Protein AF-V8NP46-F1 (afdb_monomer)

Radius of gyration: 20.95 Å; Cα contacts (8 Å, |Δi|>4): 229; chains: 1; bounding box: 63×36×50 Å

Organism: Ophiophagus hannah (NCBI:txid8665)

Solvent-accessible surface area (backbone atoms only — not comparable to full-atom values): 11701 Å² total; per-residue (Å²): 91,92,73,80,87,62,99,42,71,65,60,45,60,71,43,36,86,65,46,64,81,41,39,68,60,42,38,55,60,40,46,66,67,46,51,64,52,58,69,68,75,50,70,62,72,59,51,69,66,42,80,62,43,68,59,53,52,49,50,50,70,73,27,72,65,47,53,53,47,46,75,66,60,87,50,82,75,68,57,71,68,60,45,50,54,50,50,56,57,59,49,43,75,68,48,49,58,39,50,52,50,50,49,48,31,62,76,71,69,53,59,40,65,80,39,60,42,72,43,79,42,76,73,33,32,38,89,68,30,59,76,52,54,88,69,62,53,49,58,40,44,69,77,39,70,71,19,35,9,35,34,42,33,37,23,9,71,50,41,42,86,28,102,56,54,35,70,65,74,97,59,84,54,58,63,62,37,70,42,64,19,33,43,72,33,56,66,66,62,53,57,65,71,57,63,93,63,94,76,78,131

pLDDT: mean 83.26, std 13.28, range [41.34, 96.56]

Foldseek 3Di:
DPQDDDPDPVRVVVCCVVCVVCVVVVVVVCVVVVVVVVVVVDCVVVCVLDPPSVVVLVCVCVDPVVVVCQVPVVDHDDDPVVSSVVVSVVVCVQVVVLVVVLVVCVVVVVDQLVAEAEAEDAAAACVDAAPDDQCRSCSSCSSPVFGQAYEYEYEEQHHDDYPQEAADDLDGDHTSGYHYYYDHDHVVVVVVVNPPDDHDD

Structure (mmCIF, N/CA/C/O backbone):
data_AF-V8NP46-F1
#
_entry.id   AF-V8NP46-F1
#
loop_
_atom_site.group_PDB
_atom_site.id
_atom_site.type_symbol
_atom_site.label_atom_id
_atom_site.label_alt_id
_atom_site.label_comp_id
_atom_site.label_asym_id
_atom_site.label_entity_id
_atom_site.label_seq_id
_atom_site.pdbx_PDB_ins_code
_atom_site.Cartn_x
_atom_site.Cartn_y
_atom_site.Cartn_z
_atom_site.occupancy
_atom_site.B_iso_or_equiv
_atom_site.auth_seq_id
_atom_site.auth_comp_id
_atom_site.auth_asym_id
_atom_site.auth_atom_id
_atom_site.pdbx_PDB_model_num
ATOM 1 N N . CYS A 1 1 ? 25.848 10.478 -0.209 1.00 77.69 1 CYS A N 1
ATOM 2 C CA . CYS A 1 1 ? 24.734 9.678 0.345 1.00 77.69 1 CYS A CA 1
ATOM 3 C C . CYS A 1 1 ? 24.278 10.142 1.733 1.00 77.69 1 CYS A C 1
ATOM 5 O O . CYS A 1 1 ? 23.346 9.535 2.228 1.00 77.69 1 CYS A O 1
ATOM 7 N N . GLN A 1 2 ? 24.907 11.156 2.358 1.00 78.50 2 GLN A N 1
ATOM 8 C CA . GLN A 1 2 ? 24.559 11.657 3.706 1.00 78.50 2 GLN A CA 1
ATOM 9 C C . GLN A 1 2 ? 24.688 10.632 4.854 1.00 78.50 2 GLN A C 1
ATOM 11 O O . GLN A 1 2 ? 24.187 10.866 5.941 1.00 78.50 2 GLN A O 1
ATOM 16 N N . ASN A 1 3 ? 25.393 9.516 4.633 1.00 77.81 3 ASN A N 1
ATOM 17 C CA . ASN A 1 3 ? 25.529 8.428 5.613 1.00 77.81 3 ASN A CA 1
ATOM 18 C C . ASN A 1 3 ? 26.970 8.190 6.094 1.00 77.81 3 ASN A C 1
ATOM 20 O O . ASN A 1 3 ? 27.217 7.299 6.896 1.00 77.81 3 ASN A O 1
ATOM 24 N N . VAL A 1 4 ? 27.939 8.956 5.586 1.00 80.56 4 VAL A N 1
ATOM 25 C CA . VAL A 1 4 ? 29.348 8.892 5.998 1.00 80.56 4 VAL A CA 1
ATOM 26 C C . VAL A 1 4 ? 29.885 10.316 6.028 1.00 80.56 4 VAL A C 1
ATOM 28 O O . VAL A 1 4 ? 29.697 11.056 5.058 1.00 80.56 4 VAL A O 1
ATOM 31 N N . TYR A 1 5 ? 30.533 10.687 7.130 1.00 83.94 5 TYR A N 1
ATOM 32 C CA . TYR A 1 5 ? 31.034 12.035 7.386 1.00 83.94 5 TYR A CA 1
ATOM 33 C C . TYR A 1 5 ? 32.560 12.030 7.415 1.00 83.94 5 TYR A C 1
ATOM 35 O O . TYR A 1 5 ? 33.179 11.078 7.887 1.00 83.94 5 TYR A O 1
ATOM 43 N N . TYR A 1 6 ? 33.157 13.100 6.903 1.00 87.94 6 TYR A N 1
ATOM 44 C CA . TYR A 1 6 ? 34.603 13.278 6.834 1.00 87.94 6 TYR A CA 1
ATOM 45 C C . TYR A 1 6 ? 34.958 14.637 7.421 1.00 87.94 6 TYR A C 1
ATOM 47 O O . TYR A 1 6 ? 34.188 15.586 7.290 1.00 87.94 6 TYR A O 1
ATOM 55 N N . CYS A 1 7 ? 36.135 14.741 8.032 1.00 83.69 7 CYS A N 1
ATOM 56 C CA . CYS A 1 7 ? 36.636 16.007 8.561 1.00 83.69 7 CYS A CA 1
ATOM 57 C C . CYS A 1 7 ? 36.983 17.025 7.458 1.00 83.69 7 CYS A C 1
ATOM 59 O O . CYS A 1 7 ? 37.003 18.221 7.727 1.00 83.69 7 CYS A O 1
ATOM 61 N N . SER A 1 8 ? 37.239 16.573 6.223 1.00 89.00 8 SER A N 1
ATOM 62 C CA . SER A 1 8 ? 37.522 17.432 5.068 1.00 89.00 8 SER A CA 1
ATOM 63 C C . SER A 1 8 ? 37.192 16.749 3.734 1.00 89.00 8 SER A C 1
ATOM 65 O O . SER A 1 8 ? 36.997 15.529 3.658 1.00 89.00 8 SER A O 1
ATOM 67 N N . SER A 1 9 ? 37.182 17.536 2.653 1.00 87.81 9 SER A N 1
ATOM 68 C CA . SER A 1 9 ? 37.030 17.035 1.280 1.00 87.81 9 SER A CA 1
ATOM 69 C C . SER A 1 9 ? 38.176 16.121 0.844 1.00 87.81 9 SER A C 1
ATOM 71 O O . SER A 1 9 ? 37.969 15.221 0.028 1.00 87.81 9 SER A O 1
ATOM 73 N N . ASP A 1 10 ? 39.375 16.316 1.389 1.00 93.88 10 ASP A N 1
ATOM 74 C CA . ASP A 1 10 ? 40.537 15.498 1.040 1.00 93.88 10 ASP A CA 1
ATOM 75 C C . ASP A 1 10 ? 40.404 14.093 1.631 1.00 93.88 10 ASP A C 1
ATOM 77 O O . ASP A 1 10 ? 40.576 13.102 0.917 1.00 93.88 10 ASP A O 1
ATOM 81 N N . CYS A 1 11 ? 39.952 13.986 2.885 1.00 86.25 11 CYS A N 1
ATOM 82 C CA . CYS A 1 11 ? 39.620 12.700 3.502 1.00 86.25 11 CYS A CA 1
ATOM 83 C C . CYS A 1 11 ? 38.462 11.989 2.781 1.00 86.25 11 CYS A C 1
ATOM 85 O O . CYS A 1 11 ? 38.493 10.767 2.616 1.00 86.25 11 CYS A O 1
ATOM 87 N N . GLN A 1 12 ? 37.472 12.739 2.286 1.00 93.06 12 GLN A N 1
ATOM 88 C CA . GLN A 1 12 ? 36.385 12.184 1.477 1.00 93.06 12 GLN A CA 1
ATOM 89 C C . GLN A 1 12 ? 36.893 11.594 0.152 1.00 93.06 12 GLN A C 1
ATOM 91 O O . GLN A 1 12 ? 36.513 10.479 -0.215 1.00 93.06 12 GLN A O 1
ATOM 96 N N . ARG A 1 13 ? 37.749 12.324 -0.577 1.00 95.31 13 ARG A N 1
ATOM 97 C CA . ARG A 1 13 ? 38.327 11.866 -1.853 1.00 95.31 13 ARG A CA 1
ATOM 98 C C . ARG A 1 13 ? 39.210 10.640 -1.658 1.00 95.31 13 ARG A C 1
ATOM 100 O O . ARG A 1 13 ? 39.10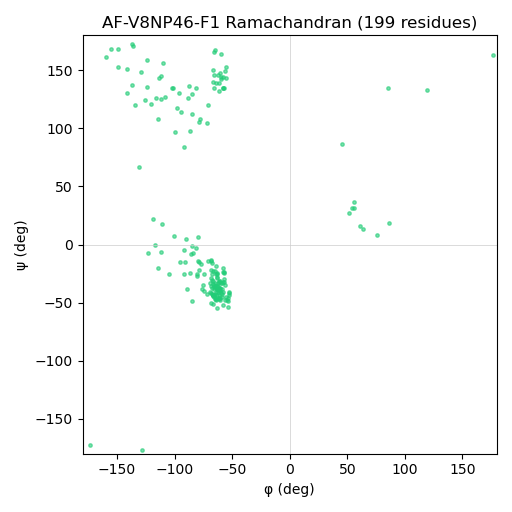8 9.699 -2.441 1.00 95.31 13 ARG A O 1
ATOM 107 N N . LEU A 1 14 ? 40.006 10.618 -0.589 1.00 95.25 14 LEU A N 1
ATOM 108 C CA . LEU A 1 14 ? 40.857 9.481 -0.245 1.00 95.25 14 LEU A CA 1
ATOM 109 C C . LEU A 1 14 ? 40.036 8.206 0.018 1.00 95.25 14 LEU A C 1
ATOM 111 O O . LEU A 1 14 ? 40.418 7.123 -0.419 1.00 95.25 14 L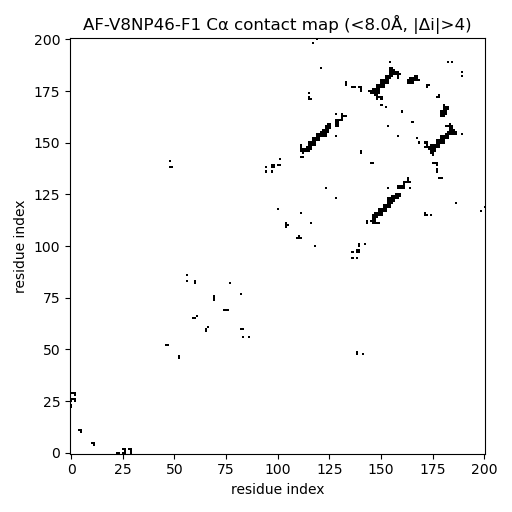EU A O 1
ATOM 115 N N . ASN A 1 15 ? 38.874 8.324 0.671 1.00 94.31 15 ASN A N 1
ATOM 116 C CA . ASN A 1 15 ? 37.996 7.181 0.945 1.00 94.31 15 ASN A CA 1
ATOM 117 C C . ASN A 1 15 ? 37.151 6.735 -0.271 1.00 94.31 15 ASN A C 1
ATOM 119 O O . ASN A 1 15 ? 36.603 5.628 -0.282 1.00 94.31 15 ASN A O 1
ATOM 123 N N . TRP A 1 16 ? 37.051 7.559 -1.321 1.00 94.81 16 TRP A N 1
ATOM 124 C CA . TRP A 1 16 ? 36.144 7.338 -2.453 1.00 94.81 16 TRP A CA 1
ATOM 125 C C . TRP A 1 16 ? 36.243 5.956 -3.129 1.00 94.81 16 TRP A C 1
ATOM 127 O O . TRP A 1 16 ? 35.187 5.378 -3.410 1.00 94.81 16 TRP A O 1
ATOM 137 N N . PRO A 1 17 ? 37.433 5.363 -3.370 1.00 96.56 17 PRO A N 1
ATOM 138 C CA . PRO A 1 17 ? 37.539 4.041 -3.995 1.00 96.56 17 PRO A CA 1
ATOM 139 C C . PRO A 1 17 ? 36.797 2.933 -3.234 1.00 96.56 17 PRO A C 1
ATOM 141 O O . PRO A 1 17 ? 36.259 2.013 -3.858 1.00 96.56 17 PRO A O 1
ATOM 144 N N . SER A 1 18 ? 36.730 3.052 -1.907 1.00 93.25 18 SER A N 1
ATOM 145 C CA . SER A 1 18 ? 35.995 2.147 -1.024 1.00 93.25 18 SER A CA 1
ATOM 146 C C . SER A 1 18 ? 34.527 2.558 -0.916 1.00 93.25 18 SER A C 1
ATOM 148 O O . SER A 1 18 ? 33.640 1.731 -1.131 1.00 93.25 18 SER A O 1
ATOM 150 N N . HIS A 1 19 ? 34.254 3.844 -0.672 1.00 92.00 19 HIS A N 1
ATOM 151 C CA . HIS A 1 19 ? 32.893 4.348 -0.480 1.00 92.00 19 HIS A CA 1
ATOM 152 C C . HIS A 1 19 ? 31.995 4.161 -1.710 1.00 92.00 19 HIS A C 1
ATOM 154 O O . HIS A 1 19 ? 30.825 3.805 -1.569 1.00 92.00 19 HIS A O 1
ATOM 160 N N . LYS A 1 20 ? 32.514 4.355 -2.931 1.00 94.06 20 LYS A N 1
ATOM 161 C CA . LYS A 1 20 ? 31.715 4.299 -4.170 1.00 94.06 20 LYS A CA 1
ATOM 162 C C . LYS A 1 20 ? 30.983 2.969 -4.368 1.00 94.06 20 LYS A C 1
ATOM 164 O O . LYS A 1 20 ? 29.894 2.960 -4.937 1.00 94.06 20 LYS A O 1
ATOM 169 N N . LYS A 1 21 ? 31.545 1.869 -3.847 1.00 94.38 21 LYS A N 1
ATOM 170 C CA . LYS A 1 21 ? 30.956 0.519 -3.894 1.00 94.38 21 LYS A CA 1
ATOM 171 C C . LYS A 1 21 ? 29.632 0.435 -3.127 1.00 94.38 21 LYS A C 1
ATOM 173 O O . LYS A 1 21 ? 28.769 -0.366 -3.473 1.00 94.38 21 LYS A O 1
ATOM 178 N N . PHE A 1 22 ? 29.462 1.281 -2.110 1.00 87.56 22 PHE A N 1
ATOM 179 C CA . 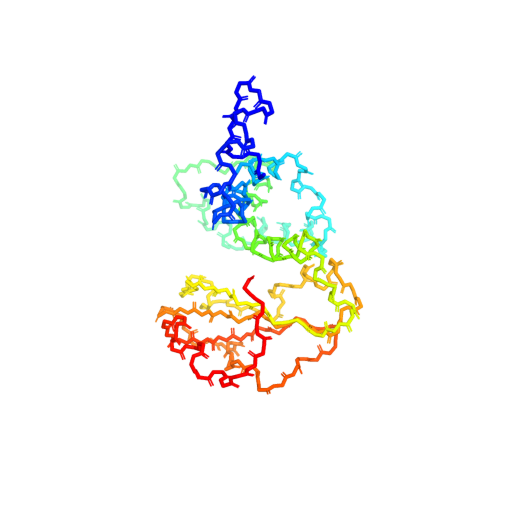PHE A 1 22 ? 28.316 1.255 -1.204 1.00 87.56 22 PHE A CA 1
ATOM 180 C C . PHE A 1 22 ? 27.548 2.578 -1.158 1.00 87.56 22 PHE A C 1
ATOM 182 O O . PHE A 1 22 ? 26.469 2.607 -0.591 1.00 87.56 22 PHE A O 1
ATOM 189 N N . CYS A 1 23 ? 28.025 3.659 -1.787 1.00 87.81 23 CYS A N 1
ATOM 190 C CA . CYS A 1 23 ? 27.378 4.977 -1.757 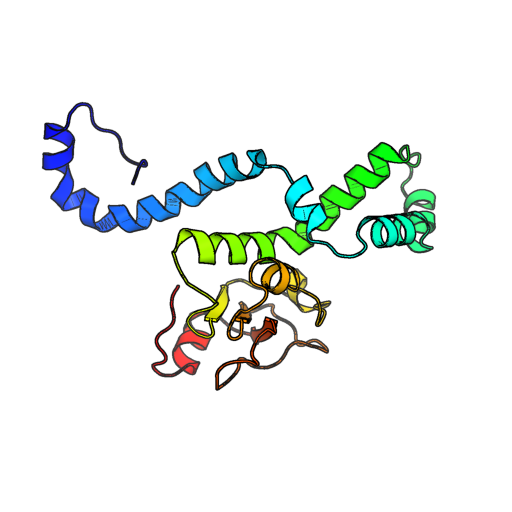1.00 87.81 23 CYS A CA 1
ATOM 191 C C . CYS A 1 23 ? 25.899 4.922 -2.176 1.00 87.81 23 CYS A C 1
ATOM 193 O O . CYS A 1 23 ? 25.058 5.539 -1.527 1.00 87.81 23 CYS A O 1
ATOM 195 N N . LYS A 1 24 ? 25.568 4.137 -3.214 1.00 80.81 24 LYS A N 1
ATOM 196 C CA . LYS A 1 24 ? 24.177 3.916 -3.642 1.00 80.81 24 LYS A CA 1
ATOM 197 C C . LYS A 1 24 ? 23.370 3.114 -2.613 1.00 80.81 24 LYS A C 1
ATOM 199 O O . LYS A 1 24 ? 22.257 3.509 -2.302 1.00 80.81 24 LYS A O 1
ATOM 204 N N . LYS A 1 25 ? 23.948 2.058 -2.030 1.00 80.94 25 LYS A N 1
ATOM 205 C CA . LYS A 1 25 ? 23.298 1.234 -0.991 1.00 80.94 25 LYS A CA 1
ATOM 206 C C . LYS A 1 25 ? 23.057 2.023 0.299 1.00 80.94 25 LYS A C 1
ATOM 208 O O . LYS A 1 25 ? 21.971 1.999 0.851 1.00 80.94 25 LYS A O 1
ATOM 213 N N . LEU A 1 26 ? 24.042 2.803 0.732 1.00 74.62 26 LEU A N 1
ATOM 214 C CA . LEU A 1 26 ? 23.939 3.689 1.890 1.00 74.62 26 LEU A CA 1
ATOM 215 C C . LEU A 1 26 ? 22.970 4.849 1.645 1.00 74.62 26 LEU A C 1
ATOM 217 O O . LEU A 1 26 ? 22.326 5.304 2.575 1.00 74.62 26 LEU A O 1
ATOM 221 N N . LYS A 1 27 ? 22.824 5.320 0.398 1.00 70.69 27 LYS A N 1
ATOM 222 C CA . LYS A 1 27 ? 21.775 6.290 0.047 1.00 70.69 27 LYS A CA 1
ATOM 223 C C . LYS A 1 27 ? 20.374 5.702 0.275 1.00 70.69 27 LYS A C 1
ATOM 225 O O . LYS A 1 27 ? 19.492 6.452 0.663 1.00 70.69 27 LYS A O 1
ATOM 230 N N . LEU A 1 28 ? 20.197 4.394 0.079 1.00 62.53 28 LEU A N 1
ATOM 231 C CA . LEU A 1 28 ? 18.952 3.690 0.400 1.00 62.53 28 LEU A CA 1
ATOM 232 C C . LEU A 1 28 ? 18.794 3.476 1.913 1.00 62.53 28 LEU A C 1
ATOM 234 O O . LEU A 1 28 ? 17.700 3.637 2.419 1.00 62.53 28 LEU A O 1
ATOM 238 N N . ALA A 1 29 ? 19.872 3.235 2.666 1.00 59.88 29 ALA A N 1
ATOM 239 C CA . ALA A 1 29 ? 19.815 3.203 4.138 1.00 59.88 29 ALA A CA 1
ATOM 240 C C . ALA A 1 29 ? 19.434 4.565 4.768 1.00 59.88 29 ALA A C 1
ATOM 242 O O . ALA A 1 29 ? 18.989 4.626 5.908 1.00 59.88 29 ALA A O 1
ATOM 243 N N . ALA A 1 30 ? 19.567 5.668 4.018 1.00 56.62 30 ALA A N 1
ATOM 244 C CA . ALA A 1 30 ? 19.048 6.979 4.412 1.00 56.62 30 ALA A CA 1
ATOM 245 C C . ALA A 1 30 ? 17.508 7.050 4.411 1.00 56.62 30 ALA A C 1
ATOM 247 O O . ALA A 1 30 ? 16.967 8.024 4.932 1.00 56.62 30 ALA A O 1
ATOM 248 N N . LEU A 1 31 ? 16.817 6.063 3.819 1.00 53.62 31 LEU A N 1
ATOM 249 C CA . LEU A 1 31 ? 15.357 5.976 3.827 1.00 53.62 31 LEU A CA 1
ATOM 250 C C . LEU A 1 31 ? 14.819 5.867 5.254 1.00 53.62 31 LEU A C 1
ATOM 252 O O . LEU A 1 31 ? 13.857 6.556 5.547 1.00 53.62 31 LEU A O 1
ATOM 256 N N . ASP A 1 32 ? 15.480 5.141 6.162 1.00 51.84 32 ASP A N 1
ATOM 257 C CA . ASP A 1 32 ? 15.030 5.037 7.562 1.00 51.84 32 ASP A CA 1
ATOM 258 C C . ASP A 1 32 ? 15.055 6.400 8.281 1.00 51.84 32 ASP A C 1
ATOM 260 O O . ASP A 1 32 ? 14.128 6.744 9.009 1.00 51.84 32 ASP A O 1
ATOM 264 N N . ARG A 1 33 ? 16.073 7.233 8.016 1.00 51.38 33 ARG A N 1
ATOM 265 C CA . ARG A 1 33 ? 16.195 8.584 8.609 1.00 51.38 33 ARG A CA 1
ATOM 266 C C . ARG A 1 33 ? 15.307 9.634 7.933 1.00 51.38 33 ARG A C 1
ATOM 268 O O . ARG A 1 33 ? 15.034 10.676 8.519 1.00 51.38 33 ARG A O 1
ATOM 275 N N . LEU A 1 34 ? 14.887 9.399 6.690 1.00 49.66 34 LEU A N 1
ATOM 276 C CA . LEU A 1 34 ? 13.960 10.274 5.958 1.00 49.66 34 LEU A CA 1
ATOM 277 C C . LEU A 1 34 ? 12.498 9.848 6.139 1.00 49.66 34 LEU A C 1
ATOM 279 O O . LEU A 1 34 ? 11.622 10.705 6.092 1.00 49.66 34 LEU A O 1
ATOM 283 N N . ALA A 1 35 ? 12.232 8.574 6.430 1.00 52.59 35 ALA A N 1
ATOM 284 C CA . ALA A 1 35 ? 10.957 8.106 6.964 1.00 52.59 35 ALA A CA 1
ATOM 285 C C . ALA A 1 35 ? 10.664 8.783 8.314 1.00 52.59 35 ALA A C 1
ATOM 287 O O . ALA A 1 35 ? 9.544 9.231 8.541 1.00 52.59 35 ALA A O 1
ATOM 288 N N . GLU A 1 36 ? 11.695 8.991 9.143 1.00 46.72 36 GLU A N 1
ATOM 289 C CA . GLU A 1 36 ? 11.642 9.854 10.337 1.00 46.72 36 GLU A CA 1
ATOM 290 C C . GLU A 1 36 ? 11.203 11.301 10.017 1.00 46.72 36 GLU A C 1
ATOM 292 O O . GLU A 1 36 ? 10.481 11.912 10.800 1.00 46.72 36 GLU A O 1
ATOM 297 N N . TRP A 1 37 ? 11.576 11.846 8.850 1.00 43.00 37 TRP A N 1
ATOM 298 C CA . TRP A 1 37 ? 11.141 13.174 8.387 1.00 43.00 37 TRP A CA 1
ATOM 299 C C . TRP A 1 37 ? 9.730 13.162 7.761 1.00 43.00 37 TRP A C 1
ATOM 301 O O . TRP A 1 37 ? 9.031 14.167 7.808 1.00 43.00 37 TRP A O 1
ATOM 311 N N . LEU A 1 38 ? 9.265 12.028 7.224 1.00 43.91 38 LEU A N 1
ATOM 312 C CA . LEU A 1 38 ? 7.924 11.858 6.634 1.00 43.91 38 LEU A CA 1
ATOM 313 C C . LEU A 1 38 ? 6.802 11.699 7.670 1.00 43.91 38 LEU A C 1
ATOM 315 O O . LEU A 1 38 ? 5.648 11.979 7.360 1.00 43.91 38 LEU A O 1
ATOM 319 N N . VAL A 1 39 ? 7.133 11.382 8.925 1.00 48.78 39 VAL A N 1
ATOM 320 C CA . VAL A 1 39 ? 6.223 11.609 10.066 1.00 48.78 39 VAL A CA 1
ATOM 321 C C . VAL A 1 39 ? 5.837 13.100 10.177 1.00 48.78 39 VAL A C 1
ATOM 323 O O . VAL A 1 39 ? 4.811 13.435 10.763 1.00 48.78 39 VAL A O 1
ATOM 326 N N . PHE A 1 40 ? 6.622 14.010 9.585 1.00 41.53 40 PHE A N 1
ATOM 327 C CA . PHE A 1 40 ? 6.529 15.451 9.808 1.00 41.53 40 PHE A CA 1
ATOM 328 C C . PHE A 1 40 ? 5.684 16.231 8.777 1.00 41.53 40 PHE A C 1
ATOM 330 O O . PHE A 1 40 ? 5.300 17.359 9.074 1.00 41.53 40 PHE A O 1
ATOM 337 N N . THR A 1 41 ? 5.341 15.673 7.601 1.00 50.06 41 THR A N 1
ATOM 338 C CA . THR A 1 41 ? 4.454 16.351 6.617 1.00 50.06 41 THR A CA 1
ATOM 339 C C . THR A 1 41 ? 2.955 16.146 6.878 1.00 50.06 41 THR A C 1
ATOM 341 O O . THR A 1 41 ? 2.139 16.730 6.181 1.00 50.06 41 THR A O 1
ATOM 344 N N . GLY A 1 42 ? 2.592 15.385 7.917 1.00 65.06 42 GLY A N 1
ATOM 345 C CA . GLY A 1 42 ? 1.227 15.281 8.443 1.00 65.06 42 GLY A CA 1
ATOM 346 C C . GLY A 1 42 ? 0.342 14.258 7.725 1.00 65.06 42 GLY A C 1
ATOM 347 O O . GLY A 1 42 ? 0.272 14.203 6.504 1.00 65.06 42 GLY A O 1
ATOM 348 N N . TRP A 1 43 ? -0.380 13.448 8.501 1.00 71.38 43 TRP A N 1
ATOM 349 C CA . TRP A 1 43 ? -1.371 12.486 7.996 1.00 71.38 43 TRP A CA 1
ATOM 350 C C . TRP A 1 43 ? -2.603 13.151 7.359 1.00 71.38 43 TRP A C 1
ATOM 352 O O . TRP A 1 43 ? -3.344 12.497 6.634 1.00 71.38 43 TRP A O 1
ATOM 362 N N . GLU A 1 44 ? -2.813 14.446 7.599 1.00 76.88 44 GLU A N 1
ATOM 363 C CA . GLU A 1 44 ? -4.004 15.180 7.158 1.00 76.88 44 GLU A CA 1
ATOM 364 C C . GLU A 1 44 ? -4.096 15.324 5.632 1.00 76.88 44 GLU A C 1
ATOM 366 O O . GLU A 1 44 ? -5.148 15.038 5.065 1.00 76.88 44 GLU A O 1
ATOM 371 N N . ASP A 1 45 ? -3.000 15.645 4.938 1.00 73.12 45 ASP A N 1
ATOM 372 C CA . ASP A 1 45 ? -3.000 15.708 3.466 1.00 73.12 45 ASP A CA 1
ATOM 373 C C . ASP A 1 45 ? -3.338 14.344 2.837 1.00 73.12 45 ASP A C 1
ATOM 375 O O . ASP A 1 45 ? -3.998 14.260 1.801 1.00 73.12 45 ASP A O 1
ATOM 379 N N . TRP A 1 46 ? -2.940 13.254 3.499 1.00 72.69 46 TRP A N 1
ATOM 380 C CA . TRP A 1 46 ? -3.241 11.890 3.065 1.00 72.69 46 TRP A CA 1
ATOM 381 C C . TRP A 1 46 ? -4.698 11.519 3.323 1.00 72.69 46 TRP A C 1
ATOM 383 O O . TRP A 1 46 ? -5.342 10.902 2.473 1.00 72.69 46 TRP A O 1
ATOM 393 N N . PHE A 1 47 ? -5.240 11.931 4.468 1.00 76.06 47 PHE A N 1
ATOM 394 C CA . PHE A 1 47 ? -6.657 11.785 4.771 1.00 76.06 47 PHE A CA 1
ATOM 395 C C . PHE A 1 47 ? -7.542 12.517 3.756 1.00 76.06 47 PHE A C 1
ATOM 397 O O . PHE A 1 47 ? -8.596 11.996 3.402 1.00 76.06 47 PHE A O 1
ATOM 404 N N . LEU A 1 48 ? -7.096 13.644 3.195 1.00 75.31 48 LEU A N 1
ATOM 405 C CA . LEU A 1 48 ? -7.833 14.352 2.141 1.00 75.31 48 LEU A CA 1
ATOM 406 C C . LEU A 1 48 ? -7.938 13.578 0.817 1.00 75.31 48 LEU A C 1
ATOM 408 O O . LEU A 1 48 ? -8.859 13.834 0.045 1.00 75.31 48 LEU A O 1
ATOM 412 N N . MET A 1 49 ? -7.045 12.622 0.546 1.00 73.62 49 MET A N 1
ATOM 413 C CA . MET A 1 49 ? -7.158 11.764 -0.643 1.00 73.62 49 MET A CA 1
ATOM 414 C C . MET A 1 49 ? -8.170 10.626 -0.466 1.00 73.62 49 MET A C 1
ATOM 416 O O . MET A 1 49 ? -8.556 9.985 -1.443 1.00 73.62 49 MET A O 1
ATOM 420 N N . GLN A 1 50 ? -8.598 10.354 0.769 1.00 77.31 50 GLN A N 1
ATOM 421 C CA . GLN A 1 50 ? -9.625 9.360 1.046 1.00 77.31 50 GLN A CA 1
ATOM 422 C C . GLN A 1 50 ? -10.999 9.950 0.737 1.00 77.31 50 GLN A C 1
ATOM 424 O O . GLN A 1 50 ? -11.552 10.737 1.508 1.00 77.31 50 GLN A O 1
ATOM 429 N N . GLU A 1 51 ? -11.597 9.523 -0.373 1.00 78.50 51 GLU A N 1
ATOM 430 C CA . GLU A 1 51 ? -12.967 9.917 -0.696 1.00 78.50 51 GLU A CA 1
ATOM 431 C C . GLU A 1 51 ? -13.927 9.506 0.427 1.00 78.50 51 GLU A C 1
ATOM 433 O O . GLU A 1 51 ? -13.876 8.376 0.934 1.00 78.50 51 GLU A O 1
ATOM 438 N N . HIS A 1 52 ? -14.816 10.428 0.804 1.00 83.69 52 HIS A N 1
ATOM 439 C CA . HIS A 1 52 ? -15.835 10.226 1.837 1.00 83.69 52 HIS A CA 1
ATOM 440 C C . HIS A 1 52 ? -15.268 9.784 3.199 1.00 83.69 52 HIS A C 1
ATOM 442 O O . HIS A 1 52 ? -15.926 9.037 3.927 1.00 83.69 52 HIS A O 1
ATOM 448 N N . LEU A 1 53 ? -14.051 10.215 3.564 1.00 82.75 53 LEU A N 1
ATOM 449 C CA . LEU A 1 53 ? -13.414 9.806 4.821 1.00 82.75 53 LEU A CA 1
ATOM 450 C C . LEU A 1 53 ? -14.302 10.061 6.043 1.00 82.75 53 LEU A C 1
ATOM 452 O O . LEU A 1 53 ? -14.506 9.152 6.840 1.00 82.75 53 LEU A O 1
ATOM 456 N N . GLU A 1 54 ? -14.878 11.255 6.171 1.00 85.44 54 GLU A N 1
ATOM 457 C CA . GLU A 1 54 ? -15.720 11.604 7.323 1.00 85.44 54 GLU A CA 1
ATOM 458 C C . GLU A 1 54 ? -16.981 10.738 7.424 1.00 85.44 54 GLU A C 1
ATOM 460 O O . GLU A 1 54 ? -17.371 10.311 8.515 1.00 85.44 54 GLU A O 1
ATOM 465 N N . GLU A 1 55 ? -17.599 10.406 6.289 1.00 89.12 55 GLU A N 1
ATOM 466 C CA . GLU A 1 55 ? -18.749 9.500 6.236 1.00 89.12 55 GLU A CA 1
ATOM 467 C C . GLU A 1 55 ? -18.339 8.077 6.639 1.00 89.12 55 GLU A C 1
ATOM 469 O O . GLU A 1 55 ? -19.013 7.446 7.456 1.00 89.12 55 GLU A O 1
ATOM 474 N N . LYS A 1 56 ? -17.196 7.590 6.133 1.00 87.38 56 LYS A N 1
ATOM 475 C CA . LYS A 1 56 ? -16.626 6.281 6.487 1.00 87.38 56 LYS A CA 1
ATOM 476 C C . LYS A 1 56 ? -16.290 6.204 7.980 1.00 87.38 56 LYS A C 1
ATOM 478 O O . LYS A 1 56 ? -16.672 5.239 8.642 1.00 87.38 56 LYS A O 1
ATOM 483 N N . LEU A 1 57 ? -15.633 7.226 8.533 1.00 89.19 57 LEU A N 1
ATOM 484 C CA . LEU A 1 57 ? -15.315 7.322 9.961 1.00 89.19 57 LEU A CA 1
ATOM 485 C C . LEU A 1 57 ? -16.593 7.358 10.804 1.00 89.19 57 LEU A C 1
ATOM 487 O O . LEU A 1 57 ? -16.693 6.651 11.807 1.00 89.19 57 LEU A O 1
ATOM 491 N N . SER A 1 58 ? -17.599 8.122 10.380 1.00 90.44 58 SER A N 1
ATOM 492 C CA . SER A 1 58 ? -18.899 8.192 11.054 1.00 90.44 58 SER A CA 1
ATOM 493 C C . SER A 1 58 ? -19.625 6.846 11.045 1.00 90.44 58 SER A C 1
ATOM 495 O O . SER A 1 58 ? -20.118 6.409 12.086 1.00 90.44 58 SER A O 1
ATOM 497 N N . ALA A 1 59 ? -19.619 6.137 9.913 1.00 91.38 59 ALA A N 1
ATOM 498 C CA . ALA A 1 59 ? -20.196 4.802 9.793 1.00 91.38 59 ALA A CA 1
ATOM 499 C C . ALA A 1 59 ? -19.492 3.780 10.703 1.00 91.38 59 ALA A C 1
ATOM 501 O O . ALA A 1 59 ? -20.159 2.984 11.362 1.00 91.38 59 ALA A O 1
ATOM 502 N N . ILE A 1 60 ? -18.157 3.831 10.807 1.00 90.56 60 ILE A N 1
ATOM 503 C CA . ILE A 1 60 ? -17.386 2.986 11.734 1.00 90.56 60 ILE A CA 1
ATOM 504 C C . ILE A 1 60 ? -17.749 3.312 13.186 1.00 90.56 60 ILE A C 1
ATOM 506 O O . ILE A 1 60 ? -18.039 2.402 13.964 1.00 90.56 60 ILE A O 1
ATOM 510 N N . LYS A 1 61 ? -17.782 4.601 13.556 1.00 90.94 61 LYS A N 1
ATOM 511 C CA . LYS A 1 61 ? -18.133 5.059 14.914 1.00 90.94 61 LYS A CA 1
ATOM 512 C C . LYS A 1 61 ? -19.536 4.611 15.337 1.00 90.94 61 LYS A C 1
ATOM 514 O O . LYS A 1 61 ? -19.727 4.264 16.504 1.00 90.94 61 LYS A O 1
ATOM 519 N N . ALA A 1 62 ? -20.493 4.620 14.408 1.00 91.00 62 ALA A N 1
ATOM 520 C CA . ALA A 1 62 ? -21.879 4.203 14.628 1.00 91.00 62 ALA A CA 1
ATOM 521 C C . ALA A 1 62 ? -22.108 2.688 14.450 1.00 91.00 62 ALA A C 1
ATOM 523 O O . ALA A 1 62 ? -23.194 2.183 14.740 1.00 91.00 62 ALA A O 1
ATOM 524 N N . GLY A 1 63 ? -21.103 1.957 13.964 1.00 92.25 63 GLY A N 1
ATOM 525 C CA . GLY A 1 63 ? -21.225 0.560 13.578 1.00 92.25 63 GLY A CA 1
ATOM 526 C C . GLY A 1 63 ? -21.487 -0.385 14.751 1.00 92.25 63 GLY A C 1
ATOM 527 O O . GLY A 1 63 ? -21.017 -0.190 15.873 1.00 92.25 63 GLY A O 1
ATOM 528 N N . HIS A 1 64 ? -22.188 -1.482 14.462 1.00 92.06 64 HIS A N 1
ATOM 529 C CA . HIS A 1 64 ? -22.507 -2.530 15.436 1.00 92.06 64 HIS A CA 1
ATOM 530 C C . HIS A 1 64 ? -21.266 -3.056 16.180 1.00 92.06 64 HIS A C 1
ATOM 532 O O . HIS A 1 64 ? -21.278 -3.179 17.405 1.00 92.06 64 HIS A O 1
ATOM 538 N N . TYR A 1 65 ? -20.166 -3.288 15.457 1.00 90.81 65 TYR A N 1
ATOM 539 C CA . TYR A 1 65 ? -18.917 -3.781 16.041 1.00 90.81 65 TYR A CA 1
ATOM 540 C C . TYR A 1 65 ? -18.241 -2.778 16.980 1.00 90.81 65 TYR A C 1
ATOM 542 O O . TYR A 1 65 ? -17.634 -3.196 17.960 1.00 90.81 65 TYR A O 1
ATOM 550 N N . MET A 1 66 ? -18.387 -1.470 16.743 1.00 91.25 66 MET A N 1
ATOM 551 C CA . MET A 1 66 ? -17.863 -0.444 17.650 1.00 91.25 66 MET A CA 1
ATOM 552 C C . MET A 1 66 ? -18.592 -0.486 18.999 1.00 91.25 66 MET A C 1
ATOM 554 O O . MET A 1 66 ? -17.968 -0.366 20.052 1.00 91.25 66 MET A O 1
ATOM 558 N N . ASN A 1 67 ? -19.906 -0.725 18.978 1.00 87.50 67 ASN A N 1
ATOM 559 C CA . ASN A 1 67 ? -20.693 -0.892 20.199 1.00 87.50 67 ASN A CA 1
ATOM 560 C C . ASN A 1 67 ? -20.298 -2.168 20.956 1.00 87.50 67 ASN A C 1
ATOM 562 O O . ASN A 1 67 ? -20.104 -2.115 22.168 1.00 87.50 67 ASN A O 1
ATOM 566 N N . ILE A 1 68 ? -20.112 -3.292 20.251 1.00 90.94 68 ILE A N 1
ATOM 567 C CA . ILE A 1 68 ? -19.636 -4.545 20.862 1.00 90.94 68 ILE A CA 1
ATOM 568 C C . ILE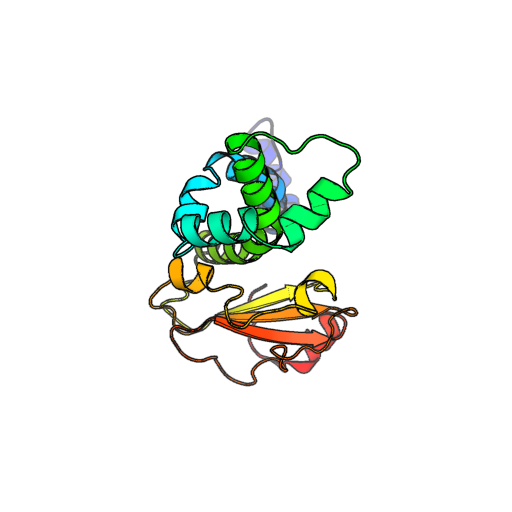 A 1 68 ? -18.244 -4.365 21.474 1.00 90.94 68 ILE A C 1
ATOM 570 O O . ILE A 1 68 ? -18.030 -4.787 22.610 1.00 90.94 68 ILE A O 1
ATOM 574 N N . LEU A 1 69 ?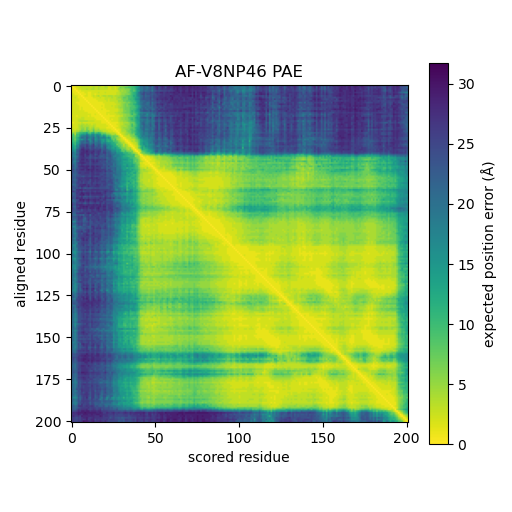 -17.309 -3.739 20.753 1.00 90.69 69 LEU A N 1
ATOM 575 C CA . LEU A 1 69 ? -15.942 -3.518 21.223 1.00 90.69 69 LEU A CA 1
ATOM 576 C C . LEU A 1 69 ? -15.946 -2.817 22.583 1.00 90.69 69 LEU A C 1
ATOM 578 O O . LEU A 1 69 ? -15.374 -3.329 23.542 1.00 90.69 69 LEU A O 1
ATOM 582 N N . TRP A 1 70 ? -16.640 -1.682 22.690 1.00 91.31 70 TRP A N 1
ATOM 583 C CA . TRP A 1 70 ? -16.653 -0.902 23.928 1.00 91.31 70 TRP A CA 1
ATOM 584 C C . TRP A 1 70 ? -17.506 -1.519 25.036 1.00 91.31 70 TRP A C 1
ATOM 586 O O . TRP A 1 70 ? -17.183 -1.326 26.205 1.00 91.31 70 TRP A O 1
ATOM 596 N N . ALA A 1 71 ? -18.519 -2.327 24.706 1.00 90.81 71 ALA A N 1
ATOM 597 C CA . ALA A 1 71 ? -19.235 -3.127 25.701 1.00 90.81 71 ALA A CA 1
ATOM 598 C C . ALA A 1 71 ? -18.333 -4.183 26.373 1.00 90.81 71 ALA A C 1
ATOM 600 O O . ALA A 1 71 ? -18.594 -4.570 27.509 1.00 90.81 71 ALA A O 1
ATOM 601 N N . ASN A 1 72 ? -17.266 -4.625 25.695 1.00 94.06 72 ASN A N 1
ATOM 602 C CA . ASN A 1 72 ? -16.373 -5.690 26.162 1.00 94.06 72 ASN A CA 1
ATOM 603 C C . ASN A 1 72 ? -14.952 -5.213 26.520 1.00 94.06 72 ASN A C 1
ATOM 605 O O . ASN A 1 72 ? -14.163 -5.990 27.048 1.00 94.06 72 ASN A O 1
ATOM 609 N N . ALA A 1 73 ? -14.606 -3.947 26.271 1.00 90.38 73 ALA A N 1
ATOM 610 C CA . ALA A 1 73 ? -13.246 -3.427 26.451 1.00 90.38 73 ALA A CA 1
ATOM 611 C C . ALA A 1 73 ? -12.781 -3.342 27.920 1.00 90.38 73 ALA A C 1
ATOM 613 O O . ALA A 1 73 ? -11.599 -3.105 28.176 1.00 90.38 73 ALA A O 1
ATOM 614 N N . GLY A 1 74 ? -13.696 -3.463 28.893 1.00 91.19 74 GLY A N 1
ATOM 615 C CA . GLY A 1 74 ? -13.391 -3.311 30.323 1.00 91.19 74 GLY A CA 1
ATOM 616 C C . GLY A 1 74 ? -12.916 -1.903 30.716 1.00 91.19 74 GLY A C 1
ATOM 617 O O . GLY A 1 74 ? -12.371 -1.714 31.801 1.00 91.19 74 GLY A O 1
ATOM 618 N N . LYS A 1 75 ? -13.089 -0.918 29.824 1.00 88.94 75 LYS A N 1
ATOM 619 C CA . LYS A 1 75 ? -12.687 0.486 29.971 1.00 88.94 75 LYS A CA 1
ATOM 620 C C . LYS A 1 75 ? -13.759 1.394 29.358 1.00 88.94 75 LYS A C 1
ATOM 622 O O . LYS A 1 75 ? -14.437 0.961 28.424 1.00 88.94 75 LYS A O 1
ATOM 627 N N . PRO A 1 76 ? -13.924 2.634 29.854 1.00 87.19 76 PRO A N 1
ATOM 628 C CA .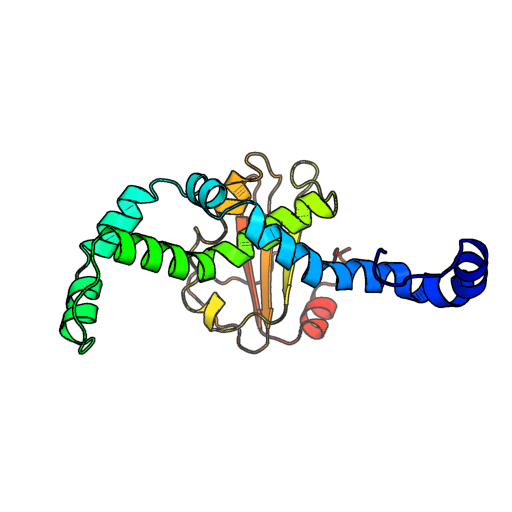 PRO A 1 76 ? -14.888 3.566 29.285 1.00 87.19 76 PRO A CA 1
ATOM 629 C C . PRO A 1 76 ? -14.537 3.903 27.832 1.00 87.19 76 PRO A C 1
ATOM 631 O O . PRO A 1 76 ? -13.364 4.004 27.469 1.00 87.19 76 PRO A O 1
ATOM 634 N N . LYS A 1 77 ? -15.575 4.102 27.014 1.00 88.88 77 LYS A N 1
ATOM 635 C CA . LYS A 1 77 ? -15.430 4.594 25.642 1.00 88.88 77 LYS A CA 1
ATOM 636 C C . LYS A 1 77 ? -14.797 6.001 25.670 1.00 88.88 77 LYS A C 1
ATOM 638 O O . LYS A 1 77 ? -15.282 6.837 26.435 1.00 88.88 77 LYS A O 1
ATOM 643 N N . PRO A 1 78 ? -13.762 6.274 24.853 1.00 91.06 78 PRO A N 1
ATOM 644 C CA . PRO A 1 78 ? -13.171 7.604 24.723 1.00 91.06 78 PRO A CA 1
ATOM 645 C C . PRO A 1 78 ? -14.182 8.646 24.242 1.00 91.06 78 PRO A C 1
ATOM 647 O O . PRO A 1 78 ? -15.231 8.303 23.683 1.00 91.06 78 PRO A O 1
ATOM 650 N N . ASN A 1 79 ? -13.843 9.927 24.404 1.00 91.88 79 ASN A N 1
ATOM 651 C CA . ASN A 1 79 ? -14.639 10.989 23.794 1.00 91.88 79 ASN A CA 1
ATOM 652 C C . ASN A 1 79 ? -14.563 10.917 22.255 1.00 91.88 79 ASN A C 1
ATOM 654 O O . ASN A 1 79 ? -13.729 10.216 21.681 1.00 91.88 79 ASN A O 1
ATOM 658 N N . GLU A 1 80 ? -15.455 11.631 21.569 1.00 89.81 80 GLU A N 1
ATOM 659 C CA . GLU A 1 80 ? -15.569 11.525 20.113 1.00 89.81 80 GLU A CA 1
ATOM 660 C C . GLU A 1 80 ? -14.291 11.931 19.364 1.00 89.81 80 GLU A C 1
ATOM 662 O O . GLU A 1 80 ? -13.936 11.288 18.372 1.00 89.81 80 GLU A O 1
ATOM 667 N N . VAL A 1 81 ? -13.584 12.954 19.846 1.00 91.06 81 VAL A N 1
ATOM 668 C CA . VAL A 1 81 ? -12.338 13.432 19.235 1.00 91.06 81 VAL A CA 1
ATOM 669 C C . VAL A 1 81 ? -11.255 12.364 19.371 1.00 91.06 81 VAL A C 1
ATOM 671 O O . VAL A 1 81 ? -10.674 11.938 18.378 1.00 91.06 81 VAL A O 1
ATOM 674 N N . GLU A 1 82 ? -11.044 11.845 20.581 1.00 90.62 82 GLU A N 1
ATOM 675 C CA . GLU A 1 82 ? -10.064 10.784 20.846 1.00 90.62 82 GLU A CA 1
ATOM 676 C C . GLU A 1 82 ? -10.368 9.495 20.081 1.00 90.62 82 GLU A C 1
ATOM 678 O O . GLU A 1 82 ? -9.451 8.818 19.603 1.00 90.62 82 GLU A O 1
ATOM 683 N N . LEU A 1 83 ? -11.650 9.144 19.957 1.00 89.88 83 LEU A N 1
ATOM 684 C CA . LEU A 1 83 ? -12.083 7.983 19.192 1.00 89.88 83 LEU A CA 1
ATOM 685 C C . LEU A 1 83 ? -11.816 8.179 17.698 1.00 89.88 83 LEU A C 1
ATOM 687 O O . LEU A 1 83 ? -11.300 7.268 17.057 1.00 89.88 83 LEU A O 1
ATOM 691 N N . THR A 1 84 ? -12.118 9.360 17.158 1.00 90.00 84 THR A N 1
ATOM 692 C CA . THR A 1 84 ? -11.859 9.699 15.750 1.00 90.00 84 THR A CA 1
ATOM 693 C C . THR A 1 84 ? -10.363 9.624 15.446 1.00 90.00 84 THR A C 1
ATOM 695 O O . THR A 1 84 ? -9.963 8.923 14.520 1.00 90.00 84 THR A O 1
ATOM 698 N N . GLU A 1 85 ? -9.524 10.226 16.290 1.00 88.19 85 GLU A N 1
ATOM 699 C CA . GLU A 1 85 ? -8.065 10.167 16.149 1.00 88.19 85 GLU A CA 1
ATOM 700 C C . GLU A 1 85 ? -7.509 8.745 16.318 1.00 88.19 85 GLU A C 1
ATOM 702 O O . GLU A 1 85 ? -6.542 8.359 15.663 1.00 88.19 85 GLU A O 1
ATOM 707 N N . SER A 1 86 ? -8.129 7.918 17.164 1.00 88.81 86 SER A N 1
ATOM 708 C CA . SER A 1 86 ? -7.750 6.505 17.295 1.00 88.81 86 SER A CA 1
ATOM 709 C C . SER A 1 86 ? -8.084 5.703 16.044 1.00 88.81 86 SER A C 1
ATOM 711 O O . SER A 1 86 ? -7.270 4.893 15.613 1.00 88.81 86 SER A O 1
ATOM 713 N N . ILE A 1 87 ? -9.250 5.941 15.439 1.00 87.44 87 ILE A N 1
ATOM 714 C CA . ILE A 1 87 ? -9.627 5.288 14.183 1.00 87.44 87 ILE A CA 1
ATOM 715 C C . ILE A 1 87 ? -8.691 5.749 13.061 1.00 87.44 87 ILE A C 1
ATOM 717 O O . ILE A 1 87 ? -8.166 4.898 12.352 1.00 87.44 87 ILE A O 1
ATOM 721 N N . LYS A 1 88 ? -8.399 7.053 12.956 1.00 84.94 88 LYS A N 1
ATOM 722 C CA . LYS A 1 88 ? -7.399 7.596 12.020 1.00 84.94 88 LYS A CA 1
ATOM 723 C C . LYS A 1 88 ? -6.038 6.907 12.173 1.00 84.94 88 LYS A C 1
ATOM 725 O O . LYS A 1 88 ? -5.470 6.460 11.181 1.00 84.94 88 LYS A O 1
ATOM 730 N N . ARG A 1 89 ? -5.543 6.722 13.403 1.00 86.12 89 ARG A N 1
ATOM 731 C CA . ARG A 1 89 ? -4.311 5.948 13.653 1.00 86.12 89 ARG A CA 1
ATOM 732 C C . ARG A 1 89 ? -4.409 4.512 13.145 1.00 86.12 89 ARG A C 1
ATOM 734 O O . ARG A 1 89 ? -3.502 4.049 12.485 1.00 86.12 89 ARG A O 1
ATOM 741 N N . VAL A 1 90 ? -5.510 3.806 13.386 1.00 82.81 90 VAL A N 1
ATOM 742 C CA . VAL A 1 90 ? -5.664 2.438 12.858 1.00 82.81 90 VAL A CA 1
ATOM 743 C C . VAL A 1 90 ? -5.728 2.429 11.327 1.00 82.81 90 VAL A C 1
ATOM 745 O O . VAL A 1 90 ? -5.201 1.519 10.696 1.00 82.81 90 VAL A O 1
ATOM 748 N N . THR A 1 91 ? -6.320 3.449 10.697 1.00 80.00 91 THR A N 1
ATOM 749 C CA . THR A 1 91 ? -6.350 3.521 9.227 1.00 80.00 91 THR A CA 1
ATOM 750 C C . THR A 1 91 ? -4.960 3.644 8.609 1.00 80.00 91 THR A C 1
ATOM 752 O O . THR A 1 91 ? -4.777 3.192 7.478 1.00 80.00 91 THR A O 1
ATOM 755 N N . THR A 1 92 ? -3.964 4.161 9.344 1.00 81.50 92 THR A N 1
ATOM 756 C CA . THR A 1 92 ? -2.588 4.257 8.838 1.00 81.50 92 THR A CA 1
ATOM 757 C C . THR A 1 92 ? -1.997 2.896 8.510 1.00 81.50 92 THR A C 1
ATOM 759 O O . THR A 1 92 ? -1.238 2.803 7.552 1.00 81.50 92 THR A O 1
ATOM 762 N N . ASP A 1 93 ? -2.380 1.828 9.214 1.00 80.06 93 ASP A N 1
ATOM 763 C CA . ASP A 1 93 ? -1.881 0.473 8.932 1.00 80.06 93 ASP A CA 1
ATOM 764 C C . ASP A 1 93 ? -2.235 0.013 7.510 1.00 80.06 93 ASP A C 1
ATOM 766 O O . ASP A 1 93 ? -1.469 -0.702 6.865 1.00 80.06 93 ASP A O 1
ATOM 770 N N . PHE A 1 94 ? -3.369 0.479 6.985 1.00 78.25 94 PHE A N 1
ATOM 771 C CA . PHE A 1 94 ? -3.852 0.114 5.655 1.00 78.25 94 PHE A CA 1
ATOM 772 C C . PHE A 1 94 ? -3.313 1.048 4.569 1.00 78.25 94 PHE A C 1
ATOM 774 O O . PHE A 1 94 ? -2.950 0.586 3.486 1.00 78.25 94 PHE A O 1
ATOM 781 N N . VAL A 1 95 ? -3.215 2.351 4.859 1.00 78.75 95 VAL A N 1
ATOM 782 C CA . VAL A 1 95 ? -2.818 3.356 3.857 1.00 78.75 95 VAL A CA 1
ATOM 783 C C . VAL A 1 95 ? -1.312 3.621 3.810 1.00 78.75 95 VAL A C 1
ATOM 785 O O . VAL A 1 95 ? -0.818 4.170 2.829 1.00 78.75 95 VAL A O 1
ATOM 788 N N . SER A 1 96 ? -0.537 3.193 4.814 1.00 83.75 96 SER A N 1
ATOM 789 C CA . SER A 1 96 ? 0.918 3.416 4.831 1.00 83.75 96 SER A CA 1
ATOM 790 C C . SER A 1 96 ? 1.604 2.815 3.608 1.00 83.75 96 SER A C 1
ATOM 792 O O . SER A 1 96 ? 2.490 3.434 3.017 1.00 83.75 96 SER A O 1
ATOM 794 N N . ARG A 1 97 ? 1.194 1.612 3.192 1.00 88.62 97 ARG A N 1
ATOM 795 C CA . ARG A 1 97 ? 1.806 0.909 2.061 1.00 88.62 97 ARG A CA 1
ATOM 796 C C . ARG A 1 97 ? 1.537 1.579 0.702 1.00 88.62 97 ARG A C 1
ATOM 798 O O . ARG A 1 97 ? 2.528 1.820 0.009 1.00 88.62 97 ARG A O 1
ATOM 805 N N . PRO A 1 98 ? 0.298 1.928 0.289 1.00 88.94 98 PRO A N 1
ATOM 806 C CA . PRO A 1 98 ? 0.090 2.664 -0.962 1.00 88.94 98 PRO A CA 1
ATOM 807 C C . PRO A 1 98 ? 0.800 4.020 -0.952 1.00 88.94 98 PRO A C 1
ATOM 809 O O . PRO A 1 98 ? 1.454 4.365 -1.934 1.00 88.94 98 PRO A O 1
ATOM 812 N N . VAL A 1 99 ? 0.784 4.739 0.174 1.00 85.12 99 VAL A N 1
ATOM 813 C CA . VAL A 1 99 ? 1.516 6.008 0.321 1.00 85.12 99 VAL A CA 1
ATOM 814 C C . VAL A 1 99 ? 3.023 5.817 0.131 1.00 85.12 99 VAL A C 1
ATOM 816 O O . VAL A 1 99 ? 3.649 6.548 -0.638 1.00 85.12 99 VAL A O 1
ATOM 819 N N . THR A 1 100 ? 3.606 4.793 0.759 1.00 87.06 100 THR A N 1
ATOM 820 C CA . THR A 1 100 ? 5.034 4.464 0.615 1.00 87.06 100 THR A CA 1
ATOM 821 C C . THR A 1 100 ? 5.391 4.161 -0.839 1.00 87.06 100 THR A C 1
ATOM 823 O O . THR A 1 100 ? 6.415 4.632 -1.336 1.00 87.06 100 THR A O 1
ATOM 826 N N . ILE A 1 101 ? 4.534 3.418 -1.546 1.00 91.94 101 ILE A N 1
ATOM 827 C CA . ILE A 1 101 ? 4.720 3.125 -2.971 1.00 91.94 101 ILE A CA 1
ATOM 828 C C . ILE A 1 101 ? 4.682 4.416 -3.792 1.00 91.94 101 ILE A C 1
ATOM 830 O O . ILE A 1 101 ? 5.631 4.692 -4.525 1.00 91.94 101 ILE A O 1
ATOM 834 N N . GLY A 1 102 ? 3.627 5.227 -3.668 1.00 89.56 102 GLY A N 1
ATOM 835 C CA . GLY A 1 102 ? 3.476 6.445 -4.468 1.00 89.56 102 GLY A CA 1
ATOM 836 C C . GLY A 1 102 ? 4.591 7.463 -4.218 1.00 89.56 102 GLY A C 1
ATOM 837 O O . GLY A 1 102 ? 5.094 8.101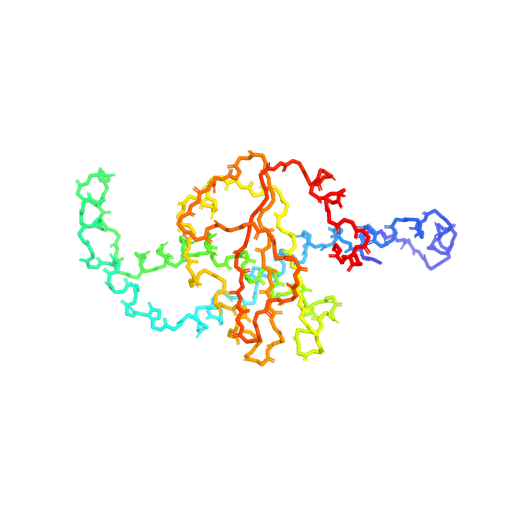 -5.151 1.00 89.56 102 GLY A O 1
ATOM 838 N N . PHE A 1 103 ? 5.056 7.554 -2.972 1.00 84.50 103 PHE A N 1
ATOM 839 C CA . PHE A 1 103 ? 6.229 8.344 -2.627 1.00 84.50 103 PHE A CA 1
ATOM 840 C C . PHE A 1 103 ? 7.501 7.794 -3.280 1.00 84.50 103 PHE A C 1
ATOM 842 O O . PHE A 1 103 ? 8.248 8.557 -3.893 1.00 84.50 103 PHE A O 1
ATOM 849 N N . GLY A 1 104 ? 7.727 6.479 -3.212 1.00 84.81 104 GLY A N 1
ATOM 850 C CA . GLY A 1 104 ? 8.847 5.820 -3.883 1.00 84.81 104 GLY A CA 1
ATOM 851 C C . GLY A 1 104 ? 8.883 6.133 -5.380 1.00 84.81 104 GLY A C 1
ATOM 852 O O . GLY A 1 104 ? 9.915 6.568 -5.891 1.00 84.81 104 GLY A O 1
ATOM 853 N N . LEU A 1 105 ? 7.744 6.016 -6.072 1.00 87.88 105 LEU A N 1
ATOM 854 C CA . LEU A 1 105 ? 7.638 6.355 -7.497 1.00 87.88 105 LEU A CA 1
ATOM 855 C C . LEU A 1 105 ? 8.082 7.799 -7.773 1.00 87.88 105 LEU A C 1
ATOM 857 O O . LEU A 1 105 ? 8.922 8.039 -8.644 1.00 87.88 105 LEU A O 1
ATOM 861 N N . SER A 1 106 ? 7.594 8.749 -6.974 1.00 83.44 106 SER A N 1
ATOM 862 C CA . SER A 1 106 ? 7.950 10.169 -7.095 1.00 83.44 106 SER A CA 1
ATOM 863 C C . SER A 1 106 ? 9.437 10.420 -6.820 1.00 83.44 106 SER A C 1
ATOM 865 O O . SER A 1 106 ? 10.114 11.107 -7.589 1.00 83.44 106 SER A O 1
ATOM 867 N N . MET A 1 107 ? 9.969 9.832 -5.746 1.00 80.00 107 MET A N 1
ATOM 868 C CA . MET A 1 107 ? 11.344 10.030 -5.283 1.00 80.00 107 MET A CA 1
ATOM 869 C C . MET A 1 107 ? 12.382 9.437 -6.240 1.00 80.00 107 MET A C 1
ATOM 871 O O . MET A 1 107 ? 13.463 10.002 -6.415 1.00 80.00 107 MET A O 1
ATOM 875 N N . PHE A 1 108 ? 12.066 8.301 -6.861 1.00 81.94 108 PHE A N 1
ATOM 876 C CA . PHE A 1 108 ? 12.936 7.648 -7.838 1.00 81.94 108 PHE A CA 1
ATOM 877 C C . PHE A 1 108 ? 12.689 8.119 -9.275 1.00 81.94 108 PHE A C 1
ATOM 879 O O . PHE A 1 108 ? 13.332 7.611 -10.194 1.00 81.94 108 PHE A O 1
ATOM 886 N N . HIS A 1 109 ? 11.817 9.116 -9.470 1.00 83.44 109 HIS A N 1
ATOM 887 C CA . HIS A 1 109 ? 11.449 9.657 -10.781 1.00 83.44 109 HIS A CA 1
ATOM 888 C C . HIS A 1 109 ? 10.919 8.577 -11.741 1.00 83.44 109 HIS A C 1
ATOM 890 O O . HIS A 1 109 ? 11.191 8.596 -12.943 1.00 83.44 109 HIS A O 1
ATOM 896 N N . LEU A 1 110 ? 10.172 7.615 -11.196 1.00 87.88 110 LEU A N 1
ATOM 897 C CA . LEU A 1 110 ? 9.466 6.596 -11.959 1.00 87.88 110 LEU A CA 1
ATOM 898 C C . LEU A 1 110 ? 8.105 7.158 -12.341 1.00 87.88 110 LEU A C 1
ATOM 900 O O . LEU A 1 110 ? 7.189 7.156 -11.529 1.00 87.88 110 LEU A O 1
ATOM 904 N N . ASP A 1 111 ? 8.001 7.666 -13.566 1.00 90.88 111 ASP A N 1
ATOM 905 C CA . ASP A 1 111 ? 6.802 8.344 -14.050 1.00 90.88 111 ASP A CA 1
ATOM 906 C C . ASP A 1 111 ? 5.693 7.344 -14.446 1.00 90.88 111 ASP A C 1
ATOM 908 O O . ASP A 1 111 ? 5.801 6.705 -15.503 1.00 90.88 111 ASP A O 1
ATOM 912 N N . PRO A 1 112 ? 4.600 7.225 -13.661 1.00 94.06 112 PRO A N 1
ATOM 913 C CA . PRO A 1 112 ? 3.493 6.330 -13.985 1.00 94.06 112 PRO A CA 1
ATOM 914 C C . PRO A 1 112 ? 2.670 6.831 -15.180 1.00 94.06 112 PRO A C 1
ATOM 916 O O . PRO A 1 112 ? 1.865 6.079 -15.731 1.00 94.06 112 PRO A O 1
ATOM 919 N N . TYR A 1 113 ? 2.839 8.091 -15.600 1.00 95.75 113 TYR A N 1
ATOM 920 C CA . TYR A 1 113 ? 2.194 8.656 -16.785 1.00 95.75 113 TYR A CA 1
ATOM 921 C C . TYR A 1 113 ? 2.906 8.269 -18.082 1.00 95.75 113 TYR A C 1
ATOM 923 O O . TYR A 1 113 ? 2.262 8.194 -19.129 1.00 95.75 113 TYR A O 1
ATOM 931 N N . ALA A 1 114 ? 4.212 7.997 -18.027 1.00 95.25 114 ALA A N 1
ATOM 932 C CA . ALA A 1 114 ? 5.005 7.654 -19.203 1.00 95.25 114 ALA A CA 1
ATOM 933 C C . ALA A 1 114 ? 4.772 6.210 -19.673 1.00 95.25 114 ALA A C 1
ATOM 935 O O . ALA A 1 114 ? 4.749 5.941 -20.875 1.00 95.25 114 ALA A O 1
ATOM 936 N N . LYS A 1 115 ? 4.618 5.269 -18.735 1.00 92.75 115 LYS A N 1
ATOM 937 C CA . LYS A 1 115 ? 4.433 3.840 -19.023 1.00 92.75 115 LYS A CA 1
ATOM 938 C C . LYS A 1 115 ? 3.795 3.105 -17.839 1.00 92.75 115 LYS A C 1
ATOM 940 O O . LYS A 1 115 ? 3.857 3.615 -16.722 1.00 92.75 115 LYS A O 1
ATOM 945 N N . PRO A 1 116 ? 3.210 1.914 -18.060 1.00 94.62 116 PRO A N 1
ATOM 946 C CA . PRO A 1 116 ? 2.732 1.085 -16.963 1.00 94.62 116 PRO A CA 1
ATOM 947 C C . PRO A 1 116 ? 3.878 0.698 -16.017 1.00 94.62 116 PRO A C 1
ATOM 949 O O . PRO A 1 116 ? 5.021 0.526 -16.456 1.00 94.62 116 PRO A O 1
ATOM 952 N N . ILE A 1 117 ? 3.567 0.558 -14.729 1.00 94.38 117 ILE A N 1
ATOM 953 C CA . ILE A 1 117 ? 4.533 0.205 -13.682 1.00 94.38 117 ILE A CA 1
ATOM 954 C C . ILE A 1 117 ? 4.061 -1.049 -12.950 1.00 94.38 117 ILE A C 1
ATOM 956 O O . ILE A 1 117 ? 2.903 -1.136 -12.558 1.00 94.38 117 ILE A O 1
ATOM 960 N N . THR A 1 118 ? 4.977 -1.983 -12.718 1.00 93.62 118 THR A N 1
ATOM 961 C CA . THR A 1 118 ? 4.768 -3.121 -11.818 1.00 93.62 118 THR A CA 1
ATOM 962 C C . THR A 1 118 ? 5.616 -2.906 -10.568 1.00 93.62 118 THR A C 1
ATOM 964 O O . THR A 1 118 ? 6.814 -2.641 -10.664 1.00 93.62 118 THR A O 1
ATOM 967 N N . VAL A 1 119 ? 4.984 -2.980 -9.401 1.00 93.94 119 VAL A N 1
ATOM 968 C CA . VAL A 1 119 ? 5.589 -2.791 -8.082 1.00 93.94 119 VAL A CA 1
ATOM 969 C C . VAL A 1 119 ? 5.585 -4.129 -7.356 1.00 93.94 119 VAL A C 1
ATOM 971 O O . VAL A 1 119 ? 4.535 -4.746 -7.197 1.00 93.94 119 VAL A O 1
ATOM 974 N N . HIS A 1 120 ? 6.749 -4.580 -6.896 1.00 93.06 120 HIS A N 1
ATOM 975 C CA . HIS A 1 120 ? 6.884 -5.833 -6.154 1.00 93.06 120 HIS A CA 1
ATOM 976 C C . HIS A 1 120 ? 6.917 -5.563 -4.653 1.00 93.06 120 HIS A C 1
ATOM 978 O O . HIS A 1 120 ? 7.835 -4.923 -4.145 1.00 93.06 120 HIS A O 1
ATOM 984 N N . VAL A 1 121 ? 5.928 -6.082 -3.933 1.00 92.56 121 VAL A N 1
ATOM 985 C CA . VAL A 1 121 ? 5.854 -6.001 -2.475 1.00 92.56 121 VAL A CA 1
ATOM 986 C C . VAL A 1 121 ? 6.332 -7.328 -1.911 1.00 92.56 121 VAL A C 1
ATOM 988 O O . VAL A 1 121 ? 5.594 -8.311 -1.866 1.00 92.56 121 VAL A O 1
ATOM 991 N N . VAL A 1 122 ? 7.607 -7.356 -1.533 1.00 91.19 122 VAL A N 1
ATOM 992 C CA . VAL A 1 122 ? 8.298 -8.560 -1.065 1.00 91.19 122 VAL A CA 1
ATOM 993 C C . VAL A 1 122 ? 8.107 -8.744 0.437 1.00 91.19 122 VAL A C 1
ATOM 995 O O . VAL A 1 122 ? 8.251 -7.794 1.200 1.00 91.19 122 VAL A O 1
ATOM 998 N N . GLY A 1 123 ? 7.838 -9.979 0.858 1.00 88.81 123 GLY A N 1
ATOM 999 C CA . GLY A 1 123 ? 7.549 -10.311 2.254 1.00 88.81 123 GLY A CA 1
ATOM 1000 C C . GLY A 1 123 ? 6.076 -10.146 2.620 1.00 88.81 123 GLY A C 1
ATOM 1001 O O . GLY A 1 123 ? 5.755 -10.059 3.800 1.00 88.81 123 GLY A O 1
ATOM 1002 N N . ALA A 1 124 ? 5.187 -10.099 1.625 1.00 90.62 124 ALA A N 1
ATOM 1003 C CA . ALA A 1 124 ? 3.750 -10.095 1.853 1.00 90.62 124 ALA A CA 1
ATOM 1004 C C . ALA A 1 124 ? 3.302 -11.359 2.602 1.00 90.62 124 ALA A C 1
ATOM 1006 O O . ALA A 1 124 ? 3.802 -12.458 2.350 1.00 90.62 124 ALA A O 1
ATOM 1007 N N . SER A 1 125 ? 2.319 -11.209 3.482 1.00 88.69 125 SER A N 1
ATOM 1008 C CA . SER A 1 125 ? 1.768 -12.294 4.281 1.00 88.69 125 SER A CA 1
ATOM 1009 C C . SER A 1 125 ? 0.244 -12.356 4.160 1.00 88.69 125 SER A C 1
ATOM 1011 O O . SER A 1 125 ? -0.402 -11.609 3.415 1.00 88.69 125 SER A O 1
ATOM 1013 N N . HIS A 1 126 ? -0.360 -13.270 4.911 1.00 85.25 126 HIS A N 1
ATOM 1014 C CA . HIS A 1 126 ? -1.806 -13.391 5.034 1.00 85.25 126 HIS A CA 1
ATOM 1015 C C . HIS A 1 126 ? -2.450 -12.148 5.664 1.00 85.25 126 HIS A C 1
ATOM 1017 O O . HIS A 1 126 ? -3.612 -11.875 5.373 1.00 85.25 126 HIS A O 1
ATOM 1023 N N . VAL A 1 127 ? -1.716 -11.376 6.477 1.00 82.62 127 VAL A N 1
ATOM 1024 C CA . VAL A 1 127 ? -2.225 -10.145 7.106 1.00 82.62 127 VAL A CA 1
ATOM 1025 C C . VAL A 1 127 ? -2.684 -9.150 6.041 1.00 82.62 127 VAL A C 1
ATOM 1027 O O . VAL A 1 127 ? -3.764 -8.575 6.158 1.00 82.62 127 VAL A O 1
ATOM 1030 N N . GLU A 1 128 ? -1.908 -9.002 4.967 1.00 79.75 128 GLU A N 1
ATOM 1031 C CA . GLU A 1 128 ? -2.213 -8.080 3.875 1.00 79.75 128 GLU A CA 1
ATOM 1032 C C . GLU A 1 128 ? -3.127 -8.690 2.807 1.00 79.75 128 GLU A C 1
ATOM 1034 O O . GLU A 1 128 ? -3.786 -7.951 2.080 1.00 79.75 128 GLU A O 1
ATOM 1039 N N . THR A 1 129 ? -3.145 -10.019 2.662 1.00 83.12 129 THR A N 1
ATOM 1040 C CA . THR A 1 129 ? -3.760 -10.682 1.495 1.00 83.12 129 THR A CA 1
ATOM 1041 C C . THR A 1 129 ? -5.107 -11.346 1.778 1.00 83.12 129 THR A C 1
ATOM 1043 O O . THR A 1 129 ? -5.933 -11.434 0.871 1.00 83.12 129 THR A O 1
ATOM 1046 N N . LEU A 1 130 ? -5.397 -11.740 3.026 1.00 80.56 130 LEU A N 1
ATOM 1047 C CA . LEU A 1 130 ? -6.622 -12.475 3.374 1.00 80.56 130 LEU A CA 1
ATOM 1048 C C . LEU A 1 130 ? -7.909 -11.669 3.127 1.00 80.56 130 LEU A C 1
ATOM 1050 O O . LEU A 1 130 ? -8.923 -12.233 2.727 1.00 80.56 130 LEU A O 1
ATOM 1054 N N . ASN A 1 131 ? -7.866 -10.355 3.356 1.00 78.19 131 ASN A N 1
ATOM 1055 C CA . ASN A 1 131 ? -9.019 -9.457 3.228 1.00 78.19 131 ASN A CA 1
ATOM 1056 C C . ASN A 1 131 ? -8.814 -8.366 2.168 1.00 78.19 131 ASN A C 1
ATOM 1058 O O . ASN A 1 131 ? -9.476 -7.328 2.236 1.00 78.19 131 ASN A O 1
ATOM 1062 N N . ALA A 1 132 ? -7.910 -8.596 1.211 1.00 85.25 132 ALA A N 1
ATOM 1063 C CA . ALA A 1 132 ? -7.617 -7.629 0.163 1.00 85.25 132 ALA A CA 1
ATOM 1064 C C . ALA A 1 132 ? -8.884 -7.272 -0.631 1.00 85.25 132 ALA A C 1
ATOM 1066 O O . ALA A 1 132 ? -9.667 -8.151 -1.008 1.00 85.25 132 ALA A O 1
ATOM 1067 N N . ARG A 1 133 ? -9.085 -5.978 -0.886 1.00 84.88 133 ARG A N 1
ATOM 1068 C CA . ARG A 1 133 ? -10.219 -5.424 -1.638 1.00 84.88 133 ARG A CA 1
ATOM 1069 C C . ARG A 1 133 ? -9.760 -4.887 -2.988 1.00 84.88 133 ARG A C 1
ATOM 1071 O O . ARG A 1 133 ? -8.613 -4.503 -3.161 1.00 84.88 133 ARG A O 1
ATOM 1078 N N . VAL A 1 134 ? -10.681 -4.811 -3.952 1.00 82.50 134 VAL A N 1
ATOM 1079 C CA . VAL A 1 134 ? -10.389 -4.228 -5.276 1.00 82.50 134 VAL A CA 1
ATOM 1080 C C . VAL A 1 134 ? -10.068 -2.738 -5.202 1.00 82.50 134 VAL A C 1
ATOM 1082 O O . VAL A 1 134 ? -9.444 -2.225 -6.117 1.00 82.50 134 VAL A O 1
ATOM 1085 N N . THR A 1 135 ? -10.523 -2.077 -4.137 1.00 82.44 135 THR A N 1
ATOM 1086 C CA . THR A 1 135 ? -10.289 -0.659 -3.843 1.00 82.44 135 THR A CA 1
ATOM 1087 C C . THR A 1 135 ? -9.049 -0.432 -2.982 1.00 82.44 135 THR A C 1
ATOM 1089 O O . THR A 1 135 ? -8.730 0.708 -2.656 1.00 82.44 135 THR A O 1
ATOM 1092 N N . ASP A 1 136 ? -8.377 -1.494 -2.522 1.00 85.38 136 ASP A N 1
ATOM 1093 C CA . ASP A 1 136 ? -7.098 -1.297 -1.846 1.00 85.38 136 ASP A CA 1
ATOM 1094 C C . ASP A 1 136 ? -6.126 -0.707 -2.876 1.00 85.38 136 ASP A C 1
ATOM 1096 O O . ASP A 1 136 ? -6.077 -1.176 -4.013 1.00 85.38 136 ASP A O 1
ATOM 1100 N N . TYR A 1 137 ? -5.316 0.273 -2.467 1.00 89.50 137 TYR A N 1
ATOM 1101 C CA . TYR A 1 137 ? -4.384 1.020 -3.326 1.00 89.50 137 TYR A CA 1
ATOM 1102 C C . TYR A 1 137 ? -5.013 2.075 -4.246 1.00 89.50 137 TYR A C 1
ATOM 1104 O O . TYR A 1 137 ? -4.275 2.663 -5.042 1.00 89.50 137 TYR A O 1
ATOM 1112 N N . ASP A 1 138 ? -6.307 2.389 -4.131 1.00 86.94 138 ASP A N 1
ATOM 1113 C CA . ASP A 1 138 ? -6.937 3.476 -4.904 1.00 86.94 138 ASP A CA 1
ATOM 1114 C C . ASP A 1 138 ? -6.247 4.837 -4.685 1.00 86.94 138 ASP A C 1
ATOM 1116 O O . ASP A 1 138 ? -6.250 5.692 -5.574 1.00 86.94 138 ASP A O 1
ATOM 1120 N N . GLU A 1 139 ? -5.566 5.030 -3.551 1.00 87.25 139 GLU A N 1
ATOM 1121 C CA . GLU A 1 139 ? -4.759 6.221 -3.278 1.00 87.25 139 GLU A CA 1
ATOM 1122 C C . GLU A 1 139 ? -3.678 6.434 -4.339 1.00 87.25 139 GLU A C 1
ATOM 1124 O O . GLU A 1 139 ? -3.371 7.573 -4.674 1.00 87.25 139 GLU A O 1
ATOM 1129 N N . LEU A 1 140 ? -3.129 5.365 -4.928 1.00 91.06 140 LEU A N 1
ATOM 1130 C CA . LEU A 1 140 ? -2.169 5.492 -6.026 1.00 91.06 140 LEU A CA 1
ATOM 1131 C C . LEU A 1 140 ? -2.819 6.085 -7.279 1.00 91.06 140 LEU A C 1
ATOM 1133 O O . LEU A 1 140 ? -2.185 6.877 -7.976 1.00 91.06 140 LEU A O 1
ATOM 1137 N N . SER A 1 141 ? -4.078 5.747 -7.564 1.00 91.88 141 SER A N 1
ATOM 1138 C CA . SER A 1 141 ? -4.825 6.388 -8.648 1.00 91.88 141 SER A CA 1
ATOM 1139 C C . SER A 1 141 ? -5.158 7.843 -8.316 1.00 91.88 141 SER A C 1
ATOM 1141 O O . SER A 1 141 ? -5.112 8.671 -9.217 1.00 91.88 141 SER A O 1
ATOM 1143 N N . GLN A 1 142 ? -5.398 8.194 -7.050 1.00 87.44 142 GLN A N 1
ATOM 1144 C CA . GLN A 1 142 ? -5.586 9.595 -6.641 1.00 87.44 142 GLN A CA 1
ATOM 1145 C C . GLN A 1 142 ? -4.285 10.410 -6.747 1.00 87.44 142 GLN A C 1
ATOM 1147 O O . GLN A 1 142 ? -4.290 11.534 -7.248 1.00 87.44 142 GLN A O 1
ATOM 1152 N N . MET A 1 143 ? -3.148 9.827 -6.354 1.00 88.56 143 MET A N 1
ATOM 1153 C CA . MET A 1 143 ? -1.822 10.440 -6.501 1.00 88.56 143 MET A CA 1
ATOM 1154 C C . MET A 1 143 ? -1.416 10.588 -7.973 1.00 88.56 143 MET A C 1
ATOM 1156 O O . MET A 1 143 ? -0.747 11.558 -8.337 1.00 88.56 143 MET A O 1
ATOM 1160 N N . PHE A 1 144 ? -1.829 9.645 -8.831 1.00 92.00 144 PHE A N 1
ATOM 1161 C CA . PHE A 1 144 ? -1.486 9.628 -10.253 1.00 92.00 144 PHE A CA 1
ATOM 1162 C C . PHE A 1 144 ? -2.702 9.429 -11.184 1.00 92.00 144 PHE A C 1
ATOM 1164 O O . PHE A 1 144 ? -2.742 8.438 -11.915 1.00 92.00 144 PHE A O 1
ATOM 1171 N N . PRO A 1 145 ? -3.661 10.373 -11.289 1.00 91.31 145 PRO A N 1
ATOM 1172 C CA . PRO A 1 145 ? -4.975 10.143 -11.928 1.00 91.31 145 PRO A CA 1
ATOM 1173 C C . PRO A 1 145 ? -4.965 9.662 -13.386 1.00 91.31 145 PRO A C 1
ATOM 1175 O O . PRO A 1 145 ? -5.917 9.059 -13.868 1.00 91.31 145 PRO A O 1
ATOM 1178 N N . LYS A 1 146 ? -3.887 9.933 -14.123 1.00 94.56 146 LYS A N 1
ATOM 1179 C CA . LYS A 1 146 ? -3.719 9.578 -15.545 1.00 94.56 146 LYS A CA 1
ATOM 1180 C C . LYS A 1 146 ? -2.673 8.487 -15.788 1.00 94.56 146 LYS A C 1
ATOM 1182 O O . LYS A 1 146 ? -2.180 8.361 -16.913 1.00 94.56 146 LYS A O 1
ATOM 1187 N N . HIS A 1 147 ? -2.297 7.736 -14.755 1.00 96.12 147 HIS A N 1
ATOM 1188 C CA . HIS A 1 147 ? -1.281 6.694 -14.868 1.00 96.12 147 HIS A CA 1
ATOM 1189 C C . HIS A 1 147 ? -1.630 5.657 -15.952 1.00 96.12 147 HIS A C 1
ATOM 1191 O O . HIS A 1 147 ? -2.795 5.357 -16.224 1.00 96.12 147 HIS A O 1
ATOM 1197 N N . GLN A 1 148 ? -0.613 5.076 -16.584 1.00 96.44 148 GLN A N 1
ATOM 1198 C CA . GLN A 1 148 ? -0.774 4.109 -17.677 1.00 96.44 148 GLN A CA 1
ATOM 1199 C C . GLN A 1 148 ? -1.114 2.689 -17.198 1.00 96.44 148 GLN A C 1
ATOM 1201 O O . GLN A 1 148 ? -1.196 1.782 -18.019 1.00 96.44 148 GLN A O 1
ATOM 1206 N N . GLY A 1 149 ? -1.361 2.512 -15.901 1.00 95.00 149 GLY A N 1
ATOM 1207 C CA . GLY A 1 149 ? -1.581 1.227 -15.239 1.00 95.00 149 GLY A CA 1
ATOM 1208 C C . GLY A 1 149 ? -0.514 0.991 -14.174 1.00 95.00 149 GLY A C 1
ATOM 1209 O O . GLY A 1 149 ? 0.668 1.239 -14.412 1.00 95.00 149 GLY A O 1
ATOM 1210 N N . ILE A 1 150 ? -0.937 0.581 -12.980 1.00 95.44 150 ILE A N 1
ATOM 1211 C CA . ILE A 1 150 ? -0.029 0.177 -11.901 1.00 95.44 150 ILE A CA 1
ATOM 1212 C C . ILE A 1 150 ? -0.440 -1.224 -11.468 1.00 95.44 150 ILE A C 1
ATOM 1214 O O . ILE A 1 150 ? -1.590 -1.441 -11.107 1.00 95.44 150 ILE A O 1
ATOM 1218 N N . GLU A 1 151 ? 0.481 -2.174 -11.502 1.00 94.50 151 GLU A N 1
ATOM 1219 C CA . GLU A 1 151 ? 0.301 -3.471 -10.860 1.00 94.50 151 GLU A CA 1
ATOM 1220 C C . GLU A 1 151 ? 1.069 -3.491 -9.540 1.00 94.50 151 GLU A C 1
ATOM 1222 O O . GLU A 1 151 ? 2.228 -3.085 -9.492 1.00 94.50 151 GLU A O 1
ATOM 1227 N N . VAL A 1 152 ? 0.441 -3.979 -8.475 1.00 94.12 152 VAL A N 1
ATOM 1228 C CA . VAL A 1 152 ? 1.083 -4.231 -7.184 1.00 94.12 152 VAL A CA 1
ATOM 1229 C C . VAL A 1 152 ? 1.056 -5.738 -6.936 1.00 94.12 152 VAL A C 1
ATOM 1231 O O . VAL A 1 152 ? 0.001 -6.313 -6.665 1.00 94.12 152 VAL A O 1
ATOM 1234 N N . VAL A 1 153 ? 2.226 -6.370 -7.043 1.00 93.25 153 VAL A N 1
ATOM 1235 C CA . VAL A 1 153 ? 2.412 -7.817 -6.888 1.00 93.25 153 VAL A CA 1
ATOM 1236 C C . VAL A 1 153 ? 2.821 -8.125 -5.451 1.00 93.25 153 VAL A C 1
ATOM 1238 O O . VAL A 1 153 ? 3.910 -7.755 -5.011 1.00 93.25 153 VAL A O 1
ATOM 1241 N N . MET A 1 154 ? 1.958 -8.822 -4.718 1.00 93.38 154 MET A N 1
ATOM 1242 C CA . MET A 1 154 ? 2.189 -9.269 -3.342 1.00 93.38 154 MET A CA 1
ATOM 1243 C C . MET A 1 154 ? 2.951 -10.595 -3.336 1.00 93.38 154 MET A C 1
ATOM 1245 O O . MET A 1 154 ? 2.410 -11.617 -3.754 1.00 93.38 154 MET A O 1
ATOM 1249 N N . ILE A 1 155 ? 4.202 -10.600 -2.874 1.00 92.81 155 ILE A N 1
ATOM 1250 C CA . ILE A 1 155 ? 5.093 -11.763 -2.982 1.00 92.81 155 ILE A CA 1
ATOM 1251 C C . ILE A 1 155 ? 5.540 -12.214 -1.594 1.00 92.81 155 ILE A C 1
ATOM 1253 O O . ILE A 1 155 ? 6.198 -11.458 -0.876 1.00 92.81 155 ILE A O 1
ATOM 1257 N N . GLY A 1 156 ? 5.240 -13.459 -1.232 1.00 93.00 156 GLY A N 1
ATOM 1258 C CA . GLY A 1 156 ? 5.710 -14.056 0.018 1.00 93.00 156 GLY A CA 1
ATOM 1259 C C . GLY A 1 156 ? 5.174 -15.464 0.264 1.00 93.00 156 GLY A C 1
ATOM 1260 O O . GLY A 1 156 ? 4.200 -15.894 -0.348 1.00 93.00 156 GLY A O 1
ATOM 1261 N N . THR A 1 157 ? 5.813 -16.198 1.175 1.00 91.62 157 THR A N 1
ATOM 1262 C CA . THR A 1 157 ? 5.488 -17.606 1.473 1.00 91.62 157 THR A CA 1
ATOM 1263 C C . THR A 1 157 ? 4.131 -17.779 2.148 1.00 91.62 157 THR A C 1
ATOM 1265 O O . THR A 1 157 ? 3.473 -18.803 1.963 1.00 91.62 157 THR A O 1
ATOM 1268 N N . ASP A 1 158 ? 3.699 -16.758 2.889 1.00 91.31 158 ASP A N 1
ATOM 1269 C CA . ASP A 1 158 ? 2.461 -16.764 3.672 1.00 91.31 158 ASP A CA 1
ATOM 1270 C C . ASP A 1 158 ? 1.318 -16.020 2.982 1.00 91.31 158 ASP A C 1
ATOM 1272 O O . ASP A 1 158 ? 0.263 -15.821 3.579 1.00 91.31 158 ASP A O 1
ATOM 1276 N N . VAL A 1 159 ? 1.512 -15.605 1.729 1.00 90.06 159 VAL A N 1
ATOM 1277 C CA . VAL A 1 159 ? 0.434 -15.091 0.886 1.00 90.06 159 VAL A CA 1
ATOM 1278 C C . VAL A 1 159 ? -0.658 -16.152 0.777 1.00 90.06 159 VAL A C 1
ATOM 1280 O O . VAL A 1 159 ? -0.389 -17.339 0.552 1.00 90.06 159 VAL A O 1
ATOM 1283 N N . VAL A 1 160 ? -1.903 -15.719 0.937 1.00 84.69 160 VAL A N 1
ATOM 1284 C CA . VAL A 1 160 ? -3.076 -16.579 0.783 1.00 84.69 160 VAL A CA 1
ATOM 1285 C C . VAL A 1 160 ? -3.867 -16.173 -0.446 1.00 84.69 160 VAL A C 1
ATOM 1287 O O . VAL A 1 160 ? -3.967 -14.991 -0.779 1.00 84.69 160 VAL A O 1
ATOM 1290 N N . ASP A 1 161 ? -4.450 -17.170 -1.104 1.00 74.69 161 ASP A N 1
ATOM 1291 C CA . ASP A 1 161 ? -5.434 -16.918 -2.144 1.00 74.69 161 ASP A CA 1
ATOM 1292 C C . ASP A 1 161 ? -6.674 -16.286 -1.503 1.00 74.69 161 ASP A C 1
ATOM 1294 O O . ASP A 1 161 ? -7.158 -16.719 -0.455 1.00 74.69 161 ASP A O 1
ATOM 1298 N N . GLY A 1 162 ? -7.186 -15.243 -2.144 1.00 72.81 162 GLY A N 1
ATOM 1299 C CA . GLY A 1 162 ? -8.372 -14.513 -1.722 1.00 72.81 162 GLY A CA 1
ATOM 1300 C C . GLY A 1 162 ? -9.259 -14.202 -2.925 1.00 72.81 162 GLY A C 1
ATOM 1301 O O . GLY A 1 162 ? -8.836 -14.396 -4.064 1.00 72.81 162 GLY A O 1
ATOM 1302 N N . PRO A 1 163 ? -10.477 -13.672 -2.718 1.00 70.94 163 PRO A N 1
ATOM 1303 C CA . PRO A 1 163 ? -11.437 -13.430 -3.802 1.00 70.94 163 PRO A CA 1
ATOM 1304 C C . PRO A 1 163 ? -10.909 -12.513 -4.916 1.00 70.94 163 PRO A C 1
ATOM 1306 O O . PRO A 1 163 ? -11.417 -12.521 -6.038 1.00 70.94 163 PRO A O 1
ATOM 1309 N N . ILE A 1 164 ? -9.916 -11.688 -4.586 1.00 75.81 164 ILE A N 1
ATOM 1310 C CA . ILE A 1 164 ? -9.351 -10.657 -5.458 1.00 75.81 164 ILE A CA 1
ATOM 1311 C C . ILE A 1 164 ? -7.898 -10.958 -5.828 1.00 75.81 164 ILE A C 1
ATOM 1313 O O . ILE A 1 164 ? -7.427 -10.468 -6.852 1.00 75.81 164 ILE A O 1
ATOM 1317 N N . MET A 1 165 ? -7.215 -11.804 -5.054 1.00 81.19 165 MET A N 1
ATOM 1318 C CA . MET A 1 165 ? -5.827 -12.163 -5.310 1.00 81.19 165 MET A CA 1
ATOM 1319 C C . MET A 1 165 ? -5.760 -13.049 -6.552 1.00 81.19 165 MET A C 1
ATOM 1321 O O . MET A 1 165 ? -6.383 -14.108 -6.627 1.00 81.19 165 MET A O 1
ATOM 1325 N N . ARG A 1 166 ? -5.038 -12.574 -7.562 1.00 86.75 166 ARG A N 1
ATOM 1326 C CA . ARG A 1 166 ? -4.875 -13.236 -8.859 1.00 86.75 166 ARG A CA 1
ATOM 1327 C C . ARG A 1 166 ? -3.391 -13.442 -9.142 1.00 86.75 166 ARG A C 1
ATOM 1329 O O . ARG A 1 166 ? -2.575 -12.705 -8.590 1.00 86.75 166 ARG A O 1
ATOM 1336 N N . PRO A 1 167 ? -3.025 -14.385 -10.024 1.00 90.50 167 PRO A N 1
ATOM 1337 C CA . PRO A 1 167 ? -1.646 -14.507 -10.475 1.00 90.50 167 PRO A CA 1
ATOM 1338 C C . PRO A 1 167 ? -1.115 -13.184 -11.061 1.00 90.50 167 PRO A C 1
ATOM 1340 O O . PRO A 1 167 ? -1.917 -12.397 -11.585 1.00 90.50 167 PRO A O 1
ATOM 1343 N N . PRO A 1 168 ? 0.209 -12.946 -11.003 1.00 92.25 168 PRO A N 1
ATOM 1344 C CA . PRO A 1 168 ? 0.841 -11.775 -11.606 1.00 92.25 168 PRO A CA 1
ATOM 1345 C C . PRO A 1 168 ? 0.504 -11.677 -13.092 1.00 92.25 168 PRO A C 1
ATOM 1347 O O . PRO A 1 168 ? 0.381 -12.696 -13.782 1.00 92.25 168 PRO A O 1
ATOM 1350 N N . LEU A 1 169 ? 0.317 -10.456 -13.585 1.00 89.25 169 LEU A N 1
ATOM 1351 C CA . LEU A 1 169 ? -0.047 -10.245 -14.975 1.00 89.25 169 LEU A CA 1
ATOM 1352 C C . LEU A 1 169 ? 1.093 -10.662 -15.910 1.00 89.25 169 LEU A C 1
ATOM 1354 O O . LEU A 1 169 ? 2.262 -10.370 -15.689 1.00 89.25 169 LEU A O 1
ATOM 1358 N N . VAL A 1 170 ? 0.726 -11.295 -17.024 1.00 85.94 170 VAL A N 1
ATOM 1359 C CA . VAL A 1 170 ? 1.664 -11.643 -18.108 1.00 85.94 170 VAL A CA 1
ATOM 1360 C C . VAL A 1 170 ? 1.899 -10.486 -19.092 1.00 85.94 170 VAL A C 1
ATOM 1362 O O . VAL A 1 170 ? 2.725 -10.586 -19.995 1.00 85.94 170 VAL A O 1
ATOM 1365 N N . ALA A 1 171 ? 1.140 -9.398 -18.948 1.00 85.69 171 ALA A N 1
ATOM 1366 C CA . ALA A 1 171 ? 1.190 -8.189 -19.764 1.00 85.69 171 ALA A CA 1
ATOM 1367 C C . ALA A 1 171 ? 0.804 -6.973 -18.907 1.00 85.69 171 ALA A C 1
ATOM 1369 O O . ALA A 1 171 ? 0.284 -7.127 -17.807 1.00 85.69 171 ALA A O 1
ATOM 1370 N N . PHE A 1 172 ? 1.013 -5.755 -19.406 1.00 86.62 172 PHE A N 1
ATOM 1371 C CA . PHE A 1 172 ? 0.679 -4.559 -18.631 1.00 86.62 172 PHE A CA 1
ATOM 1372 C C . PHE A 1 172 ? -0.814 -4.464 -18.288 1.00 86.62 172 PHE A C 1
ATOM 1374 O O . PHE A 1 172 ? -1.682 -4.734 -19.123 1.00 86.62 172 PHE A O 1
ATOM 1381 N N . GLY A 1 173 ? -1.089 -4.043 -17.052 1.00 80.44 173 GLY A N 1
ATOM 1382 C CA . GLY A 1 173 ? -2.440 -3.848 -16.539 1.00 80.44 173 GLY A CA 1
ATOM 1383 C C . GLY A 1 173 ? -3.223 -2.736 -17.252 1.00 80.44 173 GLY A C 1
ATOM 1384 O O . GLY A 1 173 ? -2.659 -1.939 -18.007 1.00 80.44 173 GLY A O 1
ATOM 1385 N N . PRO A 1 174 ? -4.547 -2.670 -17.024 1.00 87.69 174 PRO A N 1
ATOM 1386 C CA . PRO A 1 174 ? -5.399 -1.655 -17.628 1.00 87.69 174 PRO A CA 1
ATOM 1387 C C . PRO A 1 174 ? -4.967 -0.234 -17.238 1.00 87.69 174 PRO A C 1
ATOM 1389 O O . PRO A 1 174 ? -4.593 0.033 -16.096 1.00 87.69 174 PRO A O 1
ATOM 1392 N N . ARG A 1 175 ? -5.066 0.700 -18.193 1.00 93.56 175 ARG A N 1
ATOM 1393 C CA . ARG A 1 175 ? -4.793 2.126 -17.960 1.00 93.56 175 ARG A CA 1
ATOM 1394 C C . ARG A 1 175 ? -5.685 2.680 -16.852 1.00 93.56 175 ARG A C 1
ATOM 1396 O O . ARG A 1 175 ? -6.860 2.325 -16.785 1.00 93.56 175 ARG A O 1
ATOM 1403 N N . GLN A 1 176 ? -5.129 3.594 -16.055 1.00 93.88 176 GLN A N 1
ATOM 1404 C CA . GLN A 1 176 ? -5.834 4.299 -14.978 1.00 93.88 176 GLN A CA 1
ATOM 1405 C C . GLN A 1 176 ? -6.514 3.355 -13.976 1.00 93.88 176 GLN A C 1
ATOM 1407 O O . GLN A 1 176 ? -7.583 3.651 -13.447 1.00 93.88 176 GLN A O 1
ATOM 1412 N N . ARG A 1 177 ? -5.919 2.177 -13.762 1.00 92.38 177 ARG A N 1
ATOM 1413 C CA . ARG A 1 177 ? -6.345 1.220 -12.746 1.00 92.38 177 ARG A CA 1
ATOM 1414 C C . ARG A 1 177 ? -5.147 0.646 -12.024 1.00 92.38 177 ARG A C 1
ATOM 1416 O O . ARG A 1 177 ? -4.146 0.290 -12.656 1.00 92.38 177 ARG A O 1
ATOM 1423 N N . VAL A 1 178 ? -5.275 0.548 -10.708 1.00 93.00 178 VAL A N 1
ATOM 1424 C CA . VAL A 1 178 ? -4.367 -0.240 -9.887 1.00 93.00 178 VAL A CA 1
ATOM 1425 C C . VAL A 1 178 ? -4.863 -1.680 -9.891 1.00 93.00 178 VAL A C 1
ATOM 1427 O O . VAL A 1 178 ? -6.050 -1.944 -9.710 1.00 93.00 178 VAL A O 1
ATOM 1430 N N . TYR A 1 179 ? -3.968 -2.616 -10.178 1.00 91.94 179 TYR A N 1
ATOM 1431 C CA . TYR A 1 179 ? -4.267 -4.038 -10.217 1.00 91.94 179 TYR A CA 1
ATOM 1432 C C . TYR A 1 179 ? -3.474 -4.754 -9.132 1.00 91.94 179 TYR A C 1
ATOM 1434 O O . TYR A 1 179 ? -2.253 -4.625 -9.073 1.00 91.94 179 TYR A O 1
ATOM 1442 N N . LEU A 1 180 ? -4.166 -5.513 -8.286 1.00 92.06 180 LEU A N 1
ATOM 1443 C CA . LEU A 1 180 ? -3.537 -6.333 -7.260 1.00 92.06 180 LEU A CA 1
ATOM 1444 C C . LEU A 1 180 ? -3.378 -7.763 -7.759 1.00 92.06 180 LEU A C 1
ATOM 1446 O O . LEU A 1 180 ? -4.327 -8.382 -8.244 1.00 92.06 180 LEU A O 1
ATOM 1450 N N . SER A 1 181 ? -2.171 -8.285 -7.604 1.00 91.81 181 SER A N 1
ATOM 1451 C CA . SER A 1 181 ? -1.836 -9.672 -7.890 1.00 91.81 181 SER A CA 1
ATOM 1452 C C . SER A 1 181 ? -0.963 -10.242 -6.780 1.00 91.81 181 SER A C 1
ATOM 1454 O O . SER A 1 181 ? -0.524 -9.529 -5.874 1.00 91.81 181 SER A O 1
ATOM 1456 N N . SER A 1 182 ? -0.733 -11.547 -6.810 1.00 92.81 182 SER A N 1
ATOM 1457 C CA . SER A 1 182 ? 0.086 -12.212 -5.811 1.00 92.81 182 SER A CA 1
ATOM 1458 C C . SER A 1 182 ? 0.831 -13.420 -6.321 1.00 92.81 182 SER A C 1
ATOM 1460 O O . SER A 1 182 ? 0.359 -14.139 -7.198 1.00 92.81 182 SER A O 1
ATOM 1462 N N . TYR A 1 183 ? 1.957 -13.690 -5.672 1.00 92.62 183 TYR A N 1
ATOM 1463 C CA . TYR A 1 183 ? 2.762 -14.875 -5.889 1.00 92.62 183 TYR A CA 1
ATOM 1464 C C . TYR A 1 183 ? 3.174 -15.490 -4.550 1.00 92.62 183 TYR A C 1
ATOM 1466 O O . TYR A 1 183 ? 3.846 -14.849 -3.737 1.00 92.62 183 TYR A O 1
ATOM 1474 N N . LYS A 1 184 ? 2.772 -16.743 -4.325 1.00 93.44 184 LYS A N 1
ATOM 1475 C CA . LYS A 1 184 ? 3.036 -17.458 -3.076 1.00 93.44 184 LYS A CA 1
ATOM 1476 C C . LYS A 1 184 ? 4.329 -18.261 -3.153 1.00 93.44 184 LYS A C 1
ATOM 1478 O O . LYS A 1 184 ? 4.301 -19.452 -3.445 1.00 93.44 184 LYS A O 1
ATOM 1483 N N . ASP A 1 185 ? 5.449 -17.600 -2.890 1.00 92.06 185 ASP A N 1
ATOM 1484 C CA . ASP A 1 185 ? 6.755 -18.233 -2.697 1.00 92.06 185 ASP A CA 1
ATOM 1485 C C . ASP A 1 185 ? 7.792 -17.188 -2.242 1.00 92.06 185 ASP A C 1
ATOM 1487 O O . ASP A 1 185 ? 7.480 -16.020 -1.992 1.00 92.06 185 ASP A O 1
ATOM 1491 N N . LEU A 1 186 ? 9.056 -17.595 -2.187 1.00 89.69 186 LEU A N 1
ATOM 1492 C CA . LEU A 1 186 ? 10.210 -16.722 -2.068 1.00 89.69 186 LEU A CA 1
ATOM 1493 C C . LEU A 1 186 ? 10.381 -15.845 -3.320 1.00 89.69 186 LEU A C 1
ATOM 1495 O O . LEU A 1 186 ? 10.150 -16.264 -4.455 1.00 89.69 186 LEU A O 1
ATOM 1499 N N . TYR A 1 187 ? 10.870 -14.620 -3.118 1.00 88.44 187 TYR A N 1
ATOM 1500 C CA . TYR A 1 187 ? 11.035 -13.643 -4.200 1.00 88.44 187 TYR A CA 1
ATOM 1501 C C . TYR A 1 187 ? 11.954 -14.114 -5.334 1.00 88.44 187 TYR A C 1
ATOM 1503 O O . TYR A 1 187 ? 11.729 -13.757 -6.486 1.00 88.44 187 TYR A O 1
ATOM 1511 N N . HIS A 1 188 ? 12.981 -14.916 -5.038 1.00 83.31 188 HIS A N 1
ATOM 1512 C CA . HIS A 1 188 ? 13.870 -15.434 -6.081 1.00 83.31 188 HIS A CA 1
ATOM 1513 C C . HIS A 1 188 ? 13.150 -16.419 -7.011 1.00 83.31 188 HIS A C 1
ATOM 1515 O O . HIS A 1 188 ? 13.345 -16.340 -8.218 1.00 83.31 188 HIS A O 1
ATOM 1521 N N . ASN A 1 189 ? 12.247 -17.251 -6.482 1.00 87.12 189 ASN A N 1
ATOM 1522 C CA . ASN A 1 189 ? 11.422 -18.145 -7.298 1.00 87.12 189 ASN A CA 1
ATOM 1523 C C . ASN A 1 189 ? 10.473 -17.339 -8.190 1.00 87.12 189 ASN A C 1
ATOM 1525 O O . ASN A 1 189 ? 10.338 -17.624 -9.379 1.00 87.12 189 ASN A O 1
ATOM 1529 N N . PHE A 1 190 ? 9.863 -16.281 -7.641 1.00 88.88 190 PHE A N 1
ATOM 1530 C CA . PHE A 1 190 ? 9.082 -15.343 -8.445 1.00 88.88 190 PHE A CA 1
ATOM 1531 C C . PHE A 1 190 ? 9.935 -14.726 -9.561 1.00 88.88 190 PHE A C 1
ATOM 1533 O O . PHE A 1 190 ? 9.555 -14.796 -10.726 1.00 88.88 190 PHE A O 1
ATOM 1540 N N . TRP A 1 191 ? 11.102 -14.173 -9.233 1.00 83.94 191 TRP A N 1
ATOM 1541 C CA . TRP A 1 191 ? 12.004 -13.547 -10.200 1.00 83.94 191 TRP A CA 1
ATOM 1542 C C . TRP A 1 191 ? 12.386 -14.488 -11.350 1.00 83.94 191 TRP A C 1
ATOM 1544 O O . TRP A 1 191 ? 12.339 -14.096 -12.515 1.00 83.94 191 TRP A O 1
ATOM 1554 N N . GLU A 1 192 ? 12.726 -15.738 -11.033 1.00 84.25 192 GLU A N 1
ATOM 1555 C CA . GLU A 1 192 ? 13.056 -16.765 -12.024 1.00 84.25 192 GLU A CA 1
ATOM 1556 C C . GLU A 1 192 ? 11.855 -17.119 -12.914 1.00 84.25 192 GLU A C 1
ATOM 1558 O O . GLU A 1 192 ? 12.019 -17.302 -14.121 1.00 84.25 192 GLU A O 1
ATOM 1563 N N . SER A 1 193 ? 10.640 -17.130 -12.354 1.00 83.38 193 SER A N 1
ATOM 1564 C CA . SER A 1 193 ? 9.406 -17.398 -13.106 1.00 83.38 193 SER A CA 1
ATOM 1565 C C . SER A 1 193 ? 9.046 -16.306 -14.125 1.00 83.38 193 SER A C 1
ATOM 1567 O O . SER A 1 193 ? 8.383 -16.596 -15.119 1.00 83.38 193 SER A O 1
ATOM 1569 N N . GLN A 1 194 ? 9.490 -15.059 -13.910 1.00 71.75 194 GLN A N 1
ATOM 1570 C CA . GLN A 1 194 ? 9.122 -13.901 -14.740 1.00 71.75 194 GLN A CA 1
ATOM 1571 C C . GLN A 1 194 ? 9.923 -13.773 -16.046 1.00 71.75 194 GLN A C 1
ATOM 1573 O O . GLN A 1 194 ? 9.649 -12.870 -16.829 1.00 71.75 194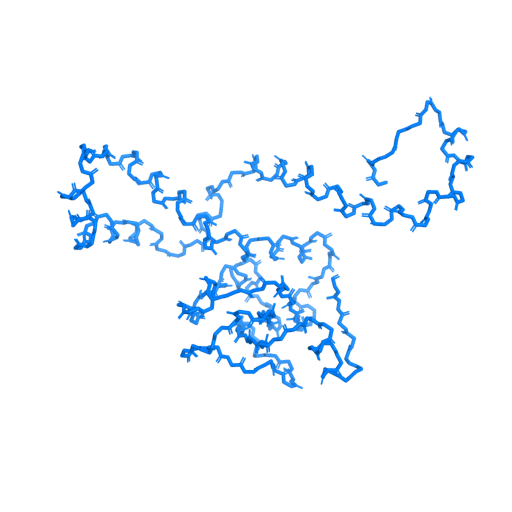 GLN A O 1
ATOM 1578 N N . GLY A 1 195 ? 10.907 -14.646 -16.296 1.00 54.88 195 GLY A N 1
ATOM 1579 C CA . GLY A 1 195 ? 11.595 -14.776 -17.586 1.00 54.88 195 GLY A CA 1
ATOM 1580 C C . GLY A 1 195 ? 12.025 -13.454 -18.242 1.00 54.88 195 GLY A C 1
ATOM 1581 O O . GLY A 1 195 ? 11.350 -12.939 -19.124 1.00 54.88 195 GLY A O 1
ATOM 1582 N N . SER A 1 196 ? 13.204 -12.924 -17.903 1.00 47.12 196 SER A N 1
ATOM 1583 C CA . SER A 1 196 ? 13.863 -11.820 -18.641 1.00 47.12 196 SER A CA 1
ATOM 1584 C C . SER A 1 196 ? 13.017 -10.557 -18.919 1.00 47.12 196 SER A C 1
ATOM 1586 O O . SER A 1 196 ? 13.299 -9.827 -19.869 1.00 47.12 196 SER A O 1
ATOM 1588 N N . MET A 1 197 ? 12.018 -10.238 -18.090 1.00 45.12 197 MET A N 1
ATOM 1589 C CA . MET A 1 197 ? 11.419 -8.901 -18.099 1.00 45.12 197 MET A CA 1
ATOM 1590 C C . MET A 1 197 ? 12.291 -7.921 -17.289 1.00 45.12 197 MET A C 1
ATOM 1592 O O . MET A 1 197 ? 12.749 -8.261 -16.196 1.00 45.12 197 MET A O 1
ATOM 1596 N N . PRO A 1 198 ? 12.564 -6.701 -17.790 1.00 41.38 198 PRO A N 1
ATOM 1597 C CA . PRO A 1 198 ? 13.316 -5.699 -17.045 1.00 41.38 198 PRO A CA 1
ATOM 1598 C C . PRO A 1 198 ? 12.453 -5.138 -15.908 1.00 41.38 198 PRO A C 1
ATOM 1600 O O . PRO A 1 198 ? 11.563 -4.321 -16.131 1.00 41.38 198 PRO A O 1
ATOM 1603 N N . VAL A 1 199 ? 12.736 -5.570 -14.684 1.00 44.66 199 VAL A N 1
ATOM 1604 C CA . VAL A 1 199 ? 12.059 -5.125 -13.459 1.00 44.66 199 VAL A CA 1
ATOM 1605 C C . VAL A 1 199 ? 12.947 -4.115 -12.723 1.00 44.66 199 VAL A C 1
ATOM 1607 O O . VAL A 1 199 ? 14.151 -4.333 -12.568 1.00 44.66 199 VAL A O 1
ATOM 1610 N N . LEU A 1 200 ? 12.356 -3.013 -12.256 1.00 42.94 200 LEU A N 1
ATOM 1611 C CA . LEU A 1 200 ? 12.980 -2.093 -11.301 1.00 42.94 200 LEU A CA 1
ATOM 1612 C C . LEU A 1 200 ? 12.681 -2.569 -9.873 1.00 42.94 200 LEU A C 1
ATOM 1614 O O . LEU A 1 200 ? 11.521 -2.783 -9.535 1.00 42.94 200 LEU A O 1
ATOM 1618 N N . ILE A 1 201 ? 13.742 -2.746 -9.078 1.00 41.34 201 ILE A N 1
ATOM 1619 C CA . ILE A 1 201 ? 13.695 -2.929 -7.617 1.00 41.34 201 ILE A CA 1
ATOM 1620 C C . ILE A 1 201 ? 13.598 -1.553 -6.965 1.00 41.34 201 ILE A C 1
ATOM 1622 O O . ILE A 1 201 ? 14.391 -0.674 -7.386 1.00 41.34 201 ILE A O 1
#

Mean predicted aligned error: 11.32 Å

Nearest PDB structures (foldseek):
  1nsy-assembly1_A  TM=3.010E-01  e=8.489E+00  Bacillus subtilis

Sequence (201 aa):
CQNVYYCSSDCQRLNWPSHKKFCKKLKLAALDRLAEWLVFTGWEDWFLMQEHLEEKLSAIKAGHYMNILWANAGKPKPNEVELTESIKRVTTDFVSRPVTIGFGLSMFHLDPYAKPITVHVVGASHVETLNARVTDYDELSQMFPKHQGIEVVMIGTDVVDGPIMRPPLVAFGPRQRVYLSSYKDLYHNFWESQGSMPVLI

InterPro domains:
  IPR002893 Zinc finger, MYND-type [PF01753] (1-23)
  IPR002893 Zinc finger, MYND-type [PS50865] (1-23)
  IPR046824 Mitochondrial splicing suppressor 51-like, C-terminal domain [PF20179] (104-193)
  IPR052839 Mitochondrial gene expression regulator [PTHR46920] (42-194)

Secondary structure (DSSP, 8-state):
--S---SSHHHHHHHHHHHTTTHHHHHHHHHHHHHHHHTTS-HHHHHTTSTTHHHHHHHHHHSHHHHHHHHHSSSPPPPHHHHHHHHHHHHHHHHHHHHHHHHHHHHTT--TTTS-EEEEEET--HHHHTT--TTTTHHHHHHSTT-S-EEEEEE-TT----SS--PPPSSPPPTT-EEEEEE-S-HHHHHHHT-S-----